Protein AF-A0A7J3JFF1-F1 (afdb_monomer_lite)

Radius of gyration: 25.37 Å; chains: 1; bounding box: 41×33×77 Å

Structure (mmCIF, N/CA/C/O backbone):
data_AF-A0A7J3JFF1-F1
#
_entry.id   AF-A0A7J3JFF1-F1
#
loop_
_atom_site.group_PDB
_atom_site.id
_atom_site.type_symbol
_atom_site.label_atom_id
_atom_site.label_alt_id
_atom_site.label_comp_id
_atom_site.label_asym_id
_atom_site.label_entity_id
_atom_site.label_seq_id
_atom_site.pdbx_PDB_ins_code
_atom_site.Cartn_x
_atom_site.Cartn_y
_atom_site.Cartn_z
_atom_site.occupancy
_atom_site.B_iso_or_equiv
_atom_site.auth_seq_id
_atom_site.auth_comp_id
_atom_site.auth_asym_id
_atom_site.auth_atom_id
_atom_site.pdbx_PDB_model_num
ATOM 1 N N . MET A 1 1 ? 14.670 7.683 -30.800 1.00 41.72 1 MET A N 1
ATOM 2 C CA . MET A 1 1 ? 14.578 8.072 -29.378 1.00 41.72 1 ME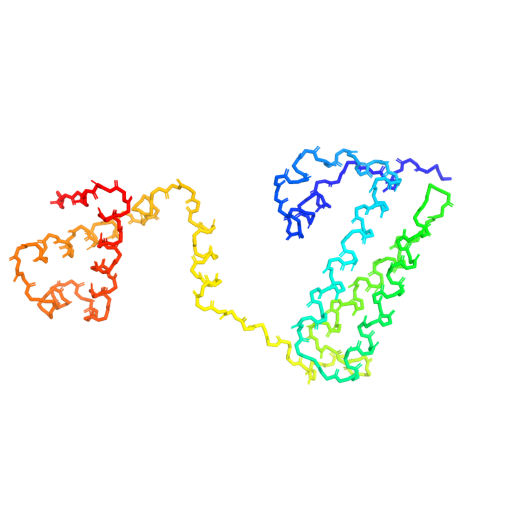T A CA 1
ATOM 3 C C . MET A 1 1 ? 15.095 6.898 -28.575 1.00 41.72 1 MET A C 1
ATOM 5 O O . MET A 1 1 ? 14.487 5.839 -28.636 1.00 41.72 1 MET A O 1
ATOM 9 N N . GLY A 1 2 ? 16.294 7.034 -28.006 1.00 41.91 2 GLY A N 1
ATOM 10 C CA . GLY A 1 2 ? 16.996 5.941 -27.332 1.00 41.91 2 GLY A CA 1
ATOM 11 C C . GLY A 1 2 ? 16.279 5.506 -26.057 1.00 41.91 2 GLY A C 1
ATOM 12 O O . GLY A 1 2 ? 15.635 6.315 -25.398 1.00 41.91 2 GLY A O 1
ATOM 13 N N . ALA A 1 3 ? 16.406 4.229 -25.718 1.00 46.69 3 ALA A N 1
ATOM 14 C CA . ALA A 1 3 ? 15.797 3.585 -24.559 1.00 46.69 3 ALA A CA 1
ATOM 15 C C . ALA A 1 3 ? 16.323 4.075 -23.183 1.00 46.69 3 ALA A C 1
ATOM 17 O O . ALA A 1 3 ? 16.015 3.449 -22.175 1.00 46.69 3 ALA A O 1
ATOM 18 N N . SER A 1 4 ? 17.105 5.163 -23.101 1.00 54.25 4 SER A N 1
ATOM 19 C CA . SER A 1 4 ? 17.959 5.437 -21.929 1.00 54.25 4 SER A CA 1
ATOM 20 C C . SER A 1 4 ? 17.338 6.225 -20.771 1.00 54.25 4 SER A C 1
ATOM 22 O O . SER A 1 4 ? 17.981 6.306 -19.737 1.00 54.25 4 SER A O 1
ATOM 24 N N . ASP A 1 5 ? 16.123 6.775 -20.889 1.00 69.75 5 ASP A N 1
ATOM 25 C CA . ASP A 1 5 ? 15.551 7.638 -19.827 1.00 69.75 5 ASP A CA 1
ATOM 26 C C . ASP A 1 5 ? 14.319 7.049 -19.117 1.00 69.75 5 ASP A C 1
ATOM 28 O O . ASP A 1 5 ? 13.738 7.685 -18.229 1.00 69.75 5 ASP A O 1
ATOM 32 N N . ARG A 1 6 ? 13.891 5.841 -19.511 1.00 82.69 6 ARG A N 1
ATOM 33 C CA . ARG A 1 6 ? 12.687 5.200 -18.958 1.00 82.69 6 ARG A CA 1
ATOM 34 C C . ARG A 1 6 ? 12.945 4.561 -17.594 1.00 82.69 6 ARG A C 1
ATOM 36 O O . ARG A 1 6 ? 12.187 4.802 -16.659 1.00 82.69 6 ARG A O 1
ATOM 43 N N . PHE A 1 7 ? 14.003 3.761 -17.492 1.00 88.12 7 PHE A N 1
ATOM 44 C CA . PHE A 1 7 ? 14.440 3.139 -16.244 1.00 88.12 7 PHE A CA 1
ATOM 45 C C . PHE A 1 7 ? 15.605 3.950 -15.695 1.00 88.12 7 PHE A C 1
ATOM 47 O O . PHE A 1 7 ? 16.592 4.174 -16.388 1.00 88.12 7 PHE A O 1
ATOM 54 N N . LYS A 1 8 ? 15.444 4.456 -14.477 1.00 91.50 8 LYS A N 1
ATOM 55 C CA . LYS A 1 8 ? 16.363 5.400 -13.841 1.00 91.50 8 LYS A CA 1
ATOM 56 C C . LYS A 1 8 ? 16.306 5.228 -12.333 1.00 91.50 8 LYS A C 1
ATOM 58 O O . LYS A 1 8 ? 15.317 4.694 -11.824 1.00 91.50 8 LYS A O 1
ATOM 63 N N . TYR A 1 9 ? 17.301 5.766 -11.634 1.00 93.62 9 TYR A N 1
ATOM 64 C CA . TYR A 1 9 ? 17.235 5.970 -10.194 1.00 93.62 9 TYR A CA 1
ATOM 65 C C . TYR A 1 9 ? 15.859 6.513 -9.769 1.00 93.62 9 TYR A C 1
ATOM 67 O O . TYR A 1 9 ? 15.432 7.585 -10.216 1.00 93.62 9 TYR A O 1
ATOM 75 N N . ASN A 1 10 ? 15.147 5.771 -8.916 1.00 92.94 10 ASN A N 1
ATOM 76 C CA . ASN A 1 10 ? 13.773 6.098 -8.544 1.00 92.94 10 ASN A CA 1
ATOM 77 C C . ASN A 1 10 ? 13.514 5.912 -7.046 1.00 92.94 10 ASN A C 1
ATOM 79 O O . ASN A 1 10 ? 12.950 4.913 -6.599 1.00 92.94 10 ASN A O 1
ATOM 83 N N . PHE A 1 11 ? 13.866 6.938 -6.273 1.00 93.88 11 PHE A N 1
ATOM 84 C CA . PHE A 1 11 ? 13.593 6.976 -4.837 1.00 93.88 11 PHE A CA 1
ATOM 85 C C . PHE A 1 11 ? 12.092 6.969 -4.508 1.00 93.88 11 PHE A C 1
ATOM 87 O O . PHE A 1 11 ? 11.678 6.408 -3.500 1.00 93.88 11 PHE A O 1
ATOM 94 N N . GLY A 1 12 ? 11.245 7.534 -5.375 1.00 93.00 12 GLY A N 1
ATOM 95 C CA . GLY A 1 12 ? 9.793 7.495 -5.178 1.00 93.00 12 GLY A CA 1
ATOM 96 C C . GLY A 1 12 ? 9.240 6.067 -5.204 1.00 93.00 12 GLY A C 1
ATOM 97 O O . GLY A 1 12 ? 8.414 5.706 -4.364 1.00 93.00 12 GLY A O 1
ATOM 98 N N . LEU A 1 13 ? 9.732 5.239 -6.130 1.00 92.00 13 LEU A N 1
ATOM 99 C CA . LEU A 1 13 ? 9.372 3.825 -6.194 1.00 92.00 13 LEU A CA 1
ATOM 100 C C . LEU A 1 13 ? 9.939 3.047 -5.000 1.00 92.00 13 LEU A C 1
ATOM 102 O O . LEU A 1 13 ? 9.237 2.203 -4.452 1.00 92.00 13 LEU A O 1
ATOM 106 N N . GLU A 1 14 ? 11.146 3.383 -4.539 1.00 93.62 14 GLU A N 1
ATOM 107 C CA . GLU A 1 14 ? 11.725 2.815 -3.315 1.00 93.62 14 GLU A CA 1
ATOM 108 C C . GLU A 1 14 ? 10.824 3.063 -2.094 1.00 93.62 14 GLU A C 1
ATOM 110 O O . GLU A 1 14 ? 10.447 2.120 -1.397 1.00 93.62 14 GLU A O 1
ATOM 115 N N . LEU A 1 15 ? 10.383 4.308 -1.887 1.00 92.94 15 LEU A N 1
ATOM 116 C CA . LEU A 1 15 ? 9.456 4.663 -0.808 1.00 92.94 15 LEU A CA 1
ATOM 117 C C . LEU A 1 15 ? 8.117 3.920 -0.924 1.00 92.94 15 LEU A C 1
ATOM 119 O O . LEU A 1 15 ? 7.554 3.483 0.081 1.00 92.94 15 LEU A O 1
ATOM 123 N N . ALA A 1 16 ? 7.602 3.735 -2.142 1.00 93.44 16 ALA A N 1
ATOM 124 C CA . ALA A 1 16 ? 6.401 2.933 -2.355 1.00 93.44 16 ALA A CA 1
ATOM 125 C C . ALA A 1 16 ? 6.627 1.459 -1.972 1.00 93.44 16 ALA A C 1
ATOM 127 O O . ALA A 1 16 ? 5.752 0.842 -1.358 1.00 93.44 16 ALA A O 1
ATOM 128 N N . MET A 1 17 ? 7.806 0.899 -2.269 1.00 94.69 17 MET A N 1
ATOM 129 C CA . MET A 1 17 ? 8.169 -0.450 -1.828 1.00 94.69 17 MET A CA 1
ATOM 130 C C . MET A 1 17 ? 8.329 -0.529 -0.308 1.00 94.69 17 MET A C 1
ATOM 132 O O . MET A 1 17 ? 7.920 -1.527 0.279 1.00 94.69 17 MET A O 1
ATOM 136 N N . TRP A 1 18 ? 8.828 0.519 0.357 1.00 93.12 18 TRP A N 1
ATOM 137 C CA . TRP A 1 18 ? 8.863 0.575 1.823 1.00 93.12 18 TRP A CA 1
ATOM 138 C C . TRP A 1 18 ? 7.462 0.507 2.424 1.00 93.12 18 TRP A C 1
ATOM 140 O O . TRP A 1 18 ? 7.250 -0.239 3.377 1.00 93.12 18 TRP A O 1
ATOM 150 N N . ASN A 1 19 ? 6.498 1.229 1.850 1.00 89.44 19 ASN A N 1
ATOM 151 C CA . ASN A 1 19 ? 5.109 1.184 2.307 1.00 89.44 19 ASN A CA 1
ATOM 152 C C . ASN A 1 19 ? 4.485 -0.204 2.106 1.00 89.44 19 ASN A C 1
ATOM 154 O O . ASN A 1 19 ? 3.718 -0.668 2.946 1.00 89.44 19 ASN A O 1
ATOM 158 N N . LEU A 1 20 ? 4.817 -0.887 1.006 1.00 91.44 20 LEU A N 1
ATOM 159 C CA . LEU A 1 20 ? 4.265 -2.208 0.708 1.00 91.44 20 LEU A CA 1
ATOM 160 C C . LEU A 1 20 ? 4.948 -3.335 1.480 1.00 91.44 20 LEU A C 1
ATOM 162 O O . LEU A 1 20 ? 4.269 -4.262 1.907 1.00 91.44 20 LEU A O 1
ATOM 166 N N . PHE A 1 21 ? 6.265 -3.310 1.644 1.00 92.69 21 PHE A N 1
ATOM 167 C CA . PHE A 1 21 ? 7.057 -4.454 2.113 1.00 92.69 21 PHE A CA 1
ATOM 168 C C . PHE A 1 21 ? 7.860 -4.182 3.389 1.00 92.69 21 PHE A C 1
ATOM 170 O O . PHE A 1 21 ? 8.399 -5.114 3.980 1.00 92.69 21 PHE A O 1
ATOM 177 N N . GLY A 1 22 ? 7.885 -2.935 3.852 1.00 87.62 22 GLY A N 1
ATOM 178 C CA . GLY A 1 22 ? 8.708 -2.481 4.963 1.00 87.62 22 GLY A CA 1
ATOM 179 C C . GLY A 1 22 ? 10.077 -1.984 4.499 1.00 87.62 22 GLY A C 1
ATOM 180 O O . GLY A 1 22 ? 10.681 -2.517 3.568 1.00 87.62 22 GLY A O 1
ATOM 181 N N . ARG A 1 23 ? 10.595 -0.962 5.192 1.00 86.38 23 ARG A N 1
ATOM 182 C CA . ARG A 1 23 ? 11.860 -0.284 4.854 1.00 86.38 23 ARG A CA 1
ATOM 183 C C . ARG A 1 23 ? 13.043 -1.240 4.710 1.00 86.38 23 ARG A C 1
ATOM 185 O O . ARG A 1 23 ? 13.757 -1.174 3.722 1.00 86.38 23 ARG A O 1
ATOM 192 N N . LYS A 1 24 ? 13.224 -2.163 5.662 1.00 86.00 24 LYS A N 1
ATOM 193 C CA . LYS A 1 24 ? 14.402 -3.050 5.723 1.00 86.00 24 LYS A CA 1
ATOM 194 C C . LYS A 1 24 ? 14.619 -3.896 4.464 1.00 86.00 24 LYS A C 1
ATOM 196 O O . LYS A 1 24 ? 15.735 -4.339 4.239 1.00 86.00 24 LYS A O 1
ATOM 201 N N . GLN A 1 25 ? 13.568 -4.168 3.693 1.00 85.94 25 GLN A N 1
ATOM 202 C CA . GLN A 1 25 ? 13.656 -5.035 2.519 1.00 85.94 25 GLN A CA 1
ATOM 203 C C . GLN A 1 25 ? 14.092 -4.289 1.249 1.00 85.94 25 GLN A C 1
ATOM 205 O O . GLN A 1 25 ? 14.596 -4.923 0.330 1.00 85.94 25 GLN A O 1
ATOM 210 N N . PHE A 1 26 ? 13.882 -2.974 1.186 1.00 89.06 26 PHE A N 1
ATOM 211 C CA . PHE A 1 26 ? 14.071 -2.178 -0.031 1.00 89.06 26 PHE A CA 1
ATOM 212 C C . PHE A 1 26 ? 14.919 -0.922 0.199 1.00 89.06 26 PHE A C 1
ATOM 214 O O . PHE A 1 26 ? 15.001 -0.074 -0.680 1.00 89.06 26 PHE A O 1
ATOM 221 N N . GLU A 1 27 ? 15.514 -0.761 1.381 1.00 90.38 27 GLU A N 1
ATOM 222 C CA . GLU A 1 27 ? 16.398 0.362 1.691 1.00 90.38 27 GLU A CA 1
ATOM 223 C C . GLU A 1 27 ? 17.675 0.305 0.844 1.00 90.38 27 GLU A C 1
ATOM 225 O O . GLU A 1 27 ? 18.418 -0.672 0.891 1.00 90.38 27 GLU A O 1
ATOM 230 N N . GLY A 1 28 ? 17.934 1.376 0.094 1.00 91.31 28 GLY A N 1
ATOM 231 C CA . GLY A 1 28 ? 19.082 1.502 -0.802 1.00 91.31 28 GLY A CA 1
ATOM 232 C C . GLY A 1 28 ? 18.845 0.974 -2.219 1.00 91.31 28 GLY A C 1
ATOM 233 O O . GLY A 1 28 ? 19.758 1.033 -3.038 1.00 91.31 28 GLY A O 1
ATOM 234 N N . GLU A 1 29 ? 17.636 0.506 -2.541 1.00 93.31 29 GLU A N 1
ATOM 235 C CA . GLU A 1 29 ? 17.332 -0.120 -3.836 1.00 93.31 29 GLU A CA 1
ATOM 236 C C . GLU A 1 29 ? 16.914 0.878 -4.935 1.00 93.31 29 GLU A C 1
ATOM 238 O O . GLU A 1 29 ? 16.613 0.465 -6.054 1.00 93.31 29 GLU A O 1
ATOM 243 N N . ALA A 1 30 ? 16.905 2.198 -4.683 1.00 93.38 30 ALA A N 1
ATOM 244 C CA . ALA A 1 30 ? 16.490 3.186 -5.691 1.00 93.38 30 ALA A CA 1
ATOM 245 C C . ALA A 1 30 ? 17.251 3.095 -7.022 1.00 93.38 30 ALA A C 1
ATOM 247 O O . ALA A 1 30 ? 16.655 3.339 -8.073 1.00 93.38 30 ALA A O 1
ATOM 248 N N . ALA A 1 31 ? 18.545 2.764 -6.990 1.00 93.94 31 ALA A N 1
ATOM 249 C CA . ALA A 1 31 ? 19.357 2.594 -8.197 1.00 93.94 31 ALA A CA 1
ATOM 250 C C . ALA A 1 31 ? 19.019 1.295 -8.948 1.00 93.94 31 ALA A C 1
ATOM 252 O O . ALA A 1 31 ? 19.110 1.244 -10.170 1.00 93.94 31 ALA A O 1
ATOM 253 N N . SER A 1 32 ? 18.556 0.258 -8.248 1.00 93.56 32 SER A N 1
ATOM 254 C CA . SER A 1 32 ? 18.205 -1.036 -8.843 1.00 93.56 32 SER A CA 1
ATOM 255 C C . SER A 1 32 ? 17.020 -0.936 -9.815 1.00 93.56 32 SER A C 1
ATOM 257 O O . SER A 1 32 ? 16.894 -1.758 -10.723 1.00 93.56 32 SER A O 1
ATOM 259 N N . PHE A 1 33 ? 16.186 0.107 -9.708 1.00 92.62 33 PHE A N 1
ATOM 260 C CA . PHE A 1 33 ? 15.100 0.392 -10.660 1.00 92.62 33 PHE A CA 1
ATOM 261 C C . PHE A 1 33 ? 15.568 0.870 -12.044 1.00 92.62 33 PHE A C 1
ATOM 263 O O . PHE A 1 33 ? 14.759 0.974 -12.965 1.00 92.62 33 PHE A O 1
ATOM 270 N N . GLU A 1 34 ? 16.867 1.102 -12.230 1.00 92.69 34 GLU A N 1
ATOM 271 C CA . GLU A 1 34 ? 17.477 1.253 -13.558 1.00 92.69 34 GLU A CA 1
ATOM 272 C C . GLU A 1 34 ? 17.403 -0.042 -14.373 1.00 92.69 34 GLU A C 1
ATOM 274 O O . GLU A 1 34 ? 17.420 -0.005 -15.599 1.00 92.69 34 GLU A O 1
ATOM 279 N N . SER A 1 35 ? 17.265 -1.188 -13.700 1.00 92.19 35 SER A N 1
ATOM 280 C CA . SER A 1 35 ? 17.108 -2.496 -14.325 1.00 92.19 35 SER A CA 1
ATOM 281 C C . SER A 1 35 ? 15.623 -2.795 -14.605 1.00 92.19 35 SER A C 1
ATOM 283 O O . SER A 1 35 ? 14.826 -2.939 -13.664 1.00 92.19 35 SER A O 1
ATOM 285 N N . PRO A 1 36 ? 15.211 -2.946 -15.881 1.00 91.31 36 PRO A N 1
ATOM 286 C CA . PRO A 1 36 ? 13.854 -3.360 -16.230 1.00 91.31 36 PRO A CA 1
ATOM 287 C C . PRO A 1 36 ? 13.447 -4.712 -15.619 1.00 91.31 36 PRO A C 1
ATOM 289 O O . PRO A 1 36 ? 12.336 -4.793 -15.089 1.00 91.31 36 PRO A O 1
ATOM 292 N N . PRO A 1 37 ? 14.295 -5.768 -15.630 1.00 93.31 37 PRO A N 1
ATOM 293 C CA . PRO A 1 37 ? 13.978 -7.029 -14.958 1.00 93.31 37 PRO A CA 1
ATOM 294 C C . PRO A 1 37 ? 13.692 -6.867 -13.463 1.00 93.31 37 PRO A C 1
ATOM 296 O O . PRO A 1 37 ? 12.704 -7.417 -12.976 1.00 93.31 37 PRO A O 1
ATOM 299 N N . PHE A 1 38 ? 14.501 -6.073 -12.753 1.00 93.75 38 PHE A N 1
ATOM 300 C CA . PHE A 1 38 ? 14.299 -5.811 -11.326 1.00 93.75 38 PHE A CA 1
ATOM 301 C C . PHE A 1 38 ? 12.997 -5.043 -11.076 1.00 93.75 38 PHE A C 1
ATOM 303 O O . PHE A 1 38 ? 12.190 -5.431 -10.231 1.00 93.75 38 PHE A O 1
ATOM 310 N N . THR A 1 39 ? 12.745 -3.993 -11.863 1.00 93.38 39 THR A N 1
ATOM 311 C CA . THR A 1 39 ? 11.507 -3.203 -11.788 1.00 93.38 39 THR A CA 1
ATOM 312 C C . THR A 1 39 ? 10.278 -4.078 -12.017 1.00 93.38 39 THR A C 1
ATOM 314 O O . THR A 1 39 ? 9.319 -4.025 -11.246 1.00 93.38 39 THR A O 1
ATOM 317 N N . LYS A 1 40 ? 10.319 -4.935 -13.042 1.00 94.88 40 LYS A N 1
ATOM 318 C CA . LYS A 1 40 ? 9.257 -5.897 -13.347 1.00 94.88 40 LYS A CA 1
ATOM 319 C C . LYS A 1 40 ? 9.022 -6.861 -12.187 1.00 94.88 40 LYS A C 1
ATOM 321 O O . LYS A 1 40 ? 7.877 -7.055 -11.791 1.00 94.88 40 LYS A O 1
ATOM 326 N N . GLU A 1 41 ? 10.076 -7.443 -11.623 1.00 95.25 41 GLU A N 1
ATOM 327 C CA . GLU A 1 41 ? 9.959 -8.345 -10.474 1.00 95.25 41 GLU A CA 1
ATOM 328 C C . GLU A 1 41 ? 9.309 -7.651 -9.267 1.00 95.25 41 GLU A C 1
ATOM 330 O O . GLU A 1 41 ? 8.376 -8.191 -8.668 1.00 95.25 41 GLU A O 1
ATOM 335 N N . CYS A 1 42 ? 9.764 -6.440 -8.934 1.00 94.44 42 CYS A N 1
ATOM 336 C CA . CYS A 1 42 ? 9.237 -5.666 -7.813 1.00 94.44 42 CYS A CA 1
ATOM 337 C C . CYS A 1 42 ? 7.752 -5.350 -7.995 1.00 94.44 42 CYS A C 1
ATOM 339 O O . CYS A 1 42 ? 6.951 -5.609 -7.099 1.00 94.44 42 CYS A O 1
ATOM 341 N N . LEU A 1 43 ? 7.365 -4.864 -9.176 1.00 95.25 43 LEU A N 1
ATOM 342 C CA . LEU A 1 43 ? 5.972 -4.548 -9.473 1.00 95.25 43 LEU A CA 1
ATOM 343 C C . LEU A 1 43 ? 5.083 -5.800 -9.472 1.00 95.25 43 LEU A C 1
ATOM 345 O O . LEU A 1 43 ? 3.962 -5.733 -8.973 1.00 95.25 43 LEU A O 1
ATOM 349 N N . LEU A 1 44 ? 5.567 -6.958 -9.941 1.00 96.88 44 LEU A N 1
ATOM 350 C CA . LEU A 1 44 ? 4.809 -8.215 -9.846 1.00 96.88 44 LEU A CA 1
ATOM 351 C C . LEU A 1 44 ? 4.580 -8.626 -8.389 1.00 96.88 44 LEU A C 1
ATOM 353 O O . LEU A 1 44 ? 3.464 -9.002 -8.026 1.00 96.88 44 LEU A O 1
ATOM 357 N N . LYS A 1 45 ? 5.603 -8.500 -7.534 1.00 96.00 45 LYS A N 1
ATOM 358 C CA . LYS A 1 45 ? 5.456 -8.717 -6.086 1.00 96.00 45 LYS A CA 1
ATOM 359 C C . LYS A 1 45 ? 4.426 -7.758 -5.486 1.00 96.00 45 LYS A C 1
ATOM 361 O O . LYS A 1 45 ? 3.632 -8.171 -4.640 1.00 96.00 45 LYS A O 1
ATOM 366 N N . SER A 1 46 ? 4.420 -6.490 -5.907 1.00 95.75 46 SER A N 1
ATOM 367 C CA . SER A 1 46 ? 3.449 -5.492 -5.440 1.00 95.75 46 SER A CA 1
ATOM 368 C C . SER A 1 46 ? 2.023 -5.867 -5.828 1.00 95.75 46 SER A C 1
ATOM 370 O O . SER A 1 46 ? 1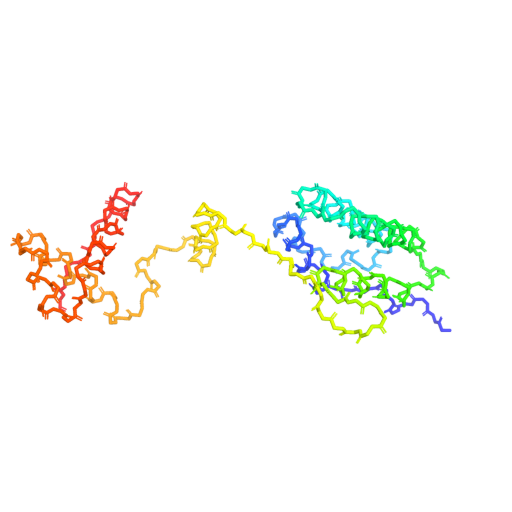.139 -5.828 -4.975 1.00 95.75 46 SER A O 1
ATOM 372 N N . VAL A 1 47 ? 1.807 -6.277 -7.081 1.00 95.94 47 VAL A N 1
ATOM 373 C CA . VAL A 1 47 ? 0.497 -6.713 -7.585 1.00 95.94 47 VAL A CA 1
ATOM 374 C C . VAL A 1 47 ? -0.022 -7.918 -6.799 1.00 95.94 47 VAL A C 1
ATOM 376 O O . VAL A 1 47 ? -1.164 -7.894 -6.345 1.00 95.94 47 VAL A O 1
ATOM 379 N N . ASP A 1 48 ? 0.815 -8.930 -6.554 1.00 95.62 48 ASP A N 1
ATOM 380 C CA . ASP A 1 48 ? 0.426 -10.099 -5.753 1.00 95.62 48 ASP A CA 1
ATOM 381 C C . ASP A 1 48 ? 0.067 -9.721 -4.305 1.00 95.62 48 ASP A C 1
ATOM 383 O O . ASP A 1 48 ? -0.936 -10.185 -3.758 1.00 95.62 48 ASP A O 1
ATOM 387 N N . LYS A 1 49 ? 0.840 -8.820 -3.683 1.00 94.56 49 LYS A N 1
ATOM 388 C CA . LYS A 1 49 ? 0.558 -8.352 -2.319 1.00 94.56 49 LYS A CA 1
ATOM 389 C C . LYS A 1 49 ? -0.748 -7.558 -2.234 1.00 94.56 49 LYS A C 1
ATOM 391 O O . LYS A 1 49 ? -1.529 -7.777 -1.308 1.00 94.56 49 LYS A O 1
ATOM 396 N N . ILE A 1 50 ? -1.004 -6.679 -3.204 1.00 92.69 50 ILE A N 1
ATOM 397 C CA . ILE A 1 50 ? -2.264 -5.931 -3.317 1.00 92.69 50 ILE A CA 1
ATOM 398 C C . ILE A 1 50 ? -3.436 -6.898 -3.509 1.00 92.69 50 ILE A C 1
ATOM 400 O O . ILE A 1 50 ? -4.427 -6.795 -2.789 1.00 92.69 50 ILE A O 1
ATOM 404 N N . ARG A 1 51 ? -3.306 -7.874 -4.417 1.00 92.94 51 ARG A N 1
ATOM 405 C CA . ARG A 1 51 ? -4.325 -8.904 -4.662 1.00 92.94 51 ARG A CA 1
ATOM 406 C C . ARG A 1 51 ? -4.696 -9.639 -3.378 1.00 92.94 51 ARG A C 1
ATOM 408 O O . ARG A 1 51 ? -5.874 -9.710 -3.044 1.00 92.94 51 ARG A O 1
ATOM 415 N N . LYS A 1 52 ? -3.700 -10.140 -2.641 1.00 91.75 52 LYS A N 1
ATOM 416 C CA . LYS A 1 52 ? -3.914 -10.832 -1.360 1.00 91.75 52 LYS A CA 1
ATOM 417 C C . LYS A 1 52 ? -4.664 -9.954 -0.367 1.00 91.75 52 LYS A C 1
ATOM 419 O O . LYS A 1 52 ? -5.665 -10.391 0.182 1.00 91.75 52 LYS A O 1
ATOM 424 N N . ARG A 1 53 ? -4.242 -8.695 -0.205 1.00 87.62 53 ARG A N 1
ATOM 425 C CA . ARG A 1 53 ? -4.910 -7.770 0.717 1.00 87.62 53 ARG A CA 1
ATOM 426 C C . ARG A 1 53 ? -6.363 -7.503 0.327 1.00 87.62 53 ARG A C 1
ATOM 428 O O . ARG A 1 53 ? -7.203 -7.393 1.210 1.00 87.62 53 ARG A O 1
ATOM 435 N N . LEU A 1 54 ? -6.663 -7.390 -0.964 1.00 85.19 54 LEU A N 1
ATOM 436 C CA . LEU A 1 54 ? -8.029 -7.147 -1.426 1.00 85.19 54 LEU A CA 1
ATOM 437 C C . LEU A 1 54 ? -8.949 -8.345 -1.186 1.00 85.19 54 LEU A C 1
ATOM 439 O O . LEU A 1 54 ? -10.112 -8.133 -0.873 1.00 85.19 54 LEU A O 1
ATOM 443 N N . LEU A 1 55 ? -8.439 -9.578 -1.244 1.00 82.56 55 LEU A N 1
ATOM 444 C CA . LEU A 1 55 ? -9.220 -10.768 -0.881 1.00 82.56 55 LEU A CA 1
ATOM 445 C C . LEU A 1 55 ? -9.627 -10.786 0.603 1.00 82.56 55 LEU A C 1
ATOM 447 O O . LEU A 1 55 ? -10.661 -11.358 0.937 1.00 82.56 55 LEU A O 1
ATOM 451 N N . ASP A 1 56 ? -8.853 -10.136 1.475 1.00 81.81 56 ASP A N 1
ATOM 452 C CA . ASP A 1 56 ? -9.144 -10.058 2.912 1.00 81.81 56 ASP A CA 1
ATOM 453 C C . ASP A 1 56 ? -10.169 -8.967 3.269 1.00 81.81 56 ASP A C 1
ATOM 455 O O . ASP A 1 56 ? -10.650 -8.915 4.403 1.00 81.81 56 ASP A O 1
ATOM 459 N N . ILE A 1 57 ? -10.477 -8.054 2.343 1.00 78.62 57 ILE A N 1
ATOM 460 C CA . ILE A 1 57 ? -11.395 -6.939 2.589 1.00 78.62 57 ILE A CA 1
ATOM 461 C C . ILE A 1 57 ? -12.808 -7.369 2.175 1.00 78.62 57 ILE A C 1
ATOM 463 O O . ILE A 1 57 ? -13.026 -7.702 1.010 1.00 78.62 57 ILE A O 1
ATOM 467 N N . PRO A 1 58 ? -13.801 -7.331 3.084 1.00 72.19 58 PRO A N 1
ATOM 468 C CA . PRO A 1 58 ? -15.185 -7.611 2.721 1.00 72.19 58 PRO A CA 1
ATOM 469 C C . PRO A 1 58 ? -15.693 -6.602 1.683 1.00 72.19 58 PRO A C 1
ATOM 471 O O . PRO A 1 58 ? -15.710 -5.396 1.936 1.00 72.19 58 PRO A O 1
ATOM 474 N N . MET A 1 59 ? -16.117 -7.091 0.518 1.00 78.56 59 MET A N 1
ATOM 475 C CA . MET A 1 59 ? -16.5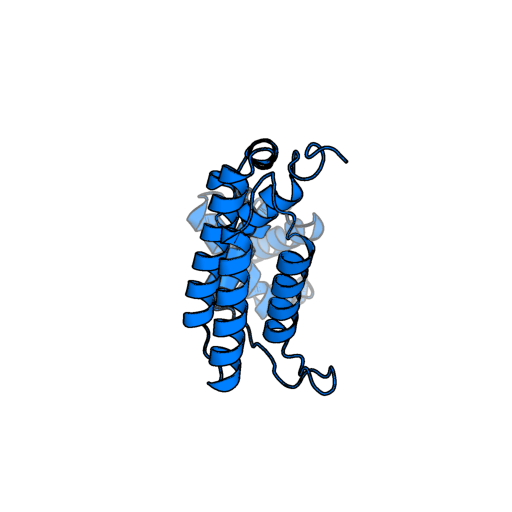90 -6.279 -0.609 1.00 78.56 59 MET A CA 1
ATOM 476 C C . MET A 1 59 ? -17.815 -6.921 -1.265 1.00 78.56 59 MET A C 1
ATOM 478 O O . MET A 1 59 ? -18.003 -8.136 -1.198 1.00 78.56 59 MET A O 1
ATOM 482 N N . ASP A 1 60 ? -18.647 -6.108 -1.924 1.00 78.50 60 ASP A N 1
ATOM 483 C CA . ASP A 1 60 ? -19.738 -6.621 -2.756 1.00 78.50 60 ASP A CA 1
ATOM 484 C C . ASP A 1 60 ? -19.200 -7.371 -3.987 1.00 78.50 60 ASP A C 1
ATOM 486 O O . ASP A 1 60 ? -18.138 -7.038 -4.513 1.00 78.50 60 ASP A O 1
ATOM 490 N N . GLU A 1 61 ? -19.941 -8.370 -4.478 1.00 79.25 61 GLU A N 1
ATOM 491 C CA . GLU A 1 61 ? -19.506 -9.234 -5.589 1.00 79.25 61 GLU A CA 1
ATOM 492 C C . GLU A 1 61 ? -19.112 -8.450 -6.847 1.00 79.25 61 GLU A C 1
ATOM 494 O O . GLU A 1 61 ? -18.137 -8.790 -7.521 1.00 79.25 61 GLU A O 1
ATOM 499 N N . ARG A 1 62 ? -19.835 -7.366 -7.158 1.00 80.75 62 ARG A N 1
ATOM 500 C CA . ARG A 1 62 ? -19.556 -6.540 -8.337 1.00 80.75 62 ARG A CA 1
ATOM 501 C C . ARG A 1 62 ? -18.232 -5.794 -8.182 1.00 80.75 62 ARG A C 1
ATOM 503 O O . ARG A 1 62 ? -17.475 -5.716 -9.155 1.00 80.75 62 ARG A O 1
ATOM 510 N N . LEU A 1 63 ? -17.952 -5.233 -7.006 1.00 82.31 63 LEU A N 1
ATOM 511 C CA . LEU A 1 63 ? -16.669 -4.588 -6.722 1.00 82.31 63 LEU A CA 1
ATOM 512 C C . LEU A 1 63 ? -15.525 -5.607 -6.752 1.00 82.31 63 LEU A C 1
ATOM 514 O O . LEU A 1 63 ? -14.526 -5.353 -7.420 1.00 82.31 63 LEU A O 1
ATOM 518 N N . THR A 1 64 ? -15.709 -6.775 -6.133 1.00 85.00 64 THR A N 1
ATOM 519 C CA . THR A 1 64 ? -14.735 -7.878 -6.143 1.00 85.00 64 THR A CA 1
ATOM 520 C C . THR A 1 64 ? -14.374 -8.301 -7.566 1.00 85.00 64 THR A C 1
ATOM 522 O O . THR A 1 64 ? -13.197 -8.357 -7.915 1.00 85.00 64 THR A O 1
ATOM 525 N N . PHE A 1 65 ? -15.374 -8.523 -8.424 1.00 86.06 65 PHE A N 1
ATOM 526 C CA . PHE A 1 65 ? -15.153 -8.889 -9.824 1.00 86.06 65 PHE A CA 1
ATOM 527 C C . PHE A 1 65 ? -14.425 -7.789 -10.609 1.00 86.06 65 PHE A C 1
ATOM 529 O O . PHE A 1 65 ? -13.489 -8.062 -11.358 1.00 86.06 65 PHE A O 1
ATOM 536 N N . THR A 1 66 ? -14.841 -6.531 -10.434 1.00 87.88 66 THR A N 1
ATOM 537 C CA . THR A 1 66 ? -14.254 -5.405 -11.177 1.00 87.88 66 THR A CA 1
ATOM 538 C C . THR A 1 66 ? -12.803 -5.165 -10.760 1.00 87.88 66 THR A C 1
ATOM 540 O O . THR A 1 66 ? -11.943 -5.032 -11.626 1.00 87.88 66 THR A O 1
ATOM 543 N N . LEU A 1 67 ? -12.518 -5.175 -9.453 1.00 89.12 67 LEU A N 1
ATOM 544 C CA . LEU A 1 67 ? -11.157 -5.072 -8.924 1.00 89.12 67 LEU A CA 1
ATOM 545 C C . LEU A 1 67 ? -10.283 -6.236 -9.392 1.00 89.12 67 LEU A C 1
ATOM 547 O O . LEU A 1 67 ? -9.154 -5.995 -9.807 1.00 89.12 67 LEU A O 1
ATOM 551 N N . GLY A 1 68 ? -10.803 -7.468 -9.382 1.00 91.38 68 GLY A N 1
ATOM 552 C CA . GLY A 1 68 ? -10.089 -8.643 -9.889 1.00 91.38 68 GLY A CA 1
ATOM 553 C C . GLY A 1 68 ? -9.612 -8.453 -11.330 1.00 91.38 68 GLY A C 1
ATOM 554 O O . GLY A 1 68 ? -8.419 -8.564 -11.599 1.00 91.38 68 GLY A O 1
ATOM 555 N N . ASN A 1 69 ? -10.509 -8.038 -12.228 1.00 93.00 69 ASN A N 1
ATOM 556 C CA . ASN A 1 69 ? -10.154 -7.775 -13.626 1.00 93.00 69 ASN A CA 1
ATOM 557 C C . ASN A 1 69 ? -9.119 -6.647 -13.779 1.00 93.00 69 ASN A C 1
ATOM 559 O O . ASN A 1 69 ? -8.214 -6.753 -14.606 1.00 93.00 69 ASN A O 1
ATOM 563 N N . THR A 1 70 ? -9.234 -5.568 -12.997 1.00 93.88 70 THR A N 1
ATOM 564 C CA . THR A 1 70 ? -8.255 -4.467 -13.022 1.00 93.88 70 THR A CA 1
ATOM 565 C C . THR A 1 70 ? -6.875 -4.933 -12.557 1.00 93.88 70 THR A C 1
ATOM 567 O O . THR A 1 70 ? -5.870 -4.575 -13.167 1.00 93.88 70 THR A O 1
ATOM 570 N N . ILE A 1 71 ? -6.804 -5.771 -11.521 1.00 95.06 71 ILE A N 1
ATOM 571 C CA . ILE A 1 71 ? -5.540 -6.342 -11.036 1.00 95.06 71 ILE A CA 1
ATOM 572 C C . ILE A 1 71 ? -4.932 -7.282 -12.077 1.00 95.06 71 ILE A C 1
ATOM 574 O O . ILE A 1 71 ? -3.726 -7.228 -12.304 1.00 95.06 71 ILE A O 1
ATOM 578 N N . ASP A 1 72 ? -5.740 -8.116 -12.729 1.00 96.31 72 ASP A N 1
ATOM 579 C CA . ASP A 1 72 ? -5.257 -9.034 -13.764 1.00 96.31 72 ASP A CA 1
ATOM 580 C C . ASP A 1 72 ? -4.731 -8.274 -14.990 1.00 96.31 72 ASP A C 1
ATOM 582 O O . ASP A 1 72 ? -3.675 -8.619 -15.528 1.00 96.31 72 ASP A O 1
ATOM 586 N N . SER A 1 73 ? -5.406 -7.185 -15.385 1.00 95.75 73 SER A N 1
ATOM 587 C CA . SER A 1 73 ? -4.911 -6.275 -16.426 1.00 95.75 73 SER A CA 1
ATOM 588 C C . SER A 1 73 ? -3.595 -5.615 -16.008 1.00 95.75 73 SER A C 1
ATOM 590 O O . SER A 1 73 ? -2.627 -5.623 -16.772 1.00 95.75 73 SER A O 1
ATOM 592 N N . LEU A 1 74 ? -3.508 -5.113 -14.770 1.00 96.31 74 LEU A N 1
ATOM 593 C CA . LEU A 1 74 ? -2.282 -4.530 -14.230 1.00 96.31 74 LEU A CA 1
ATOM 594 C C . LEU A 1 74 ? -1.130 -5.545 -14.228 1.00 96.31 74 LEU A C 1
ATOM 596 O O . LEU A 1 74 ? -0.034 -5.216 -14.676 1.00 96.31 74 LEU A O 1
ATOM 600 N N . GLU A 1 75 ? -1.364 -6.786 -13.790 1.00 97.06 75 GLU A N 1
ATOM 601 C CA . GLU A 1 75 ? -0.357 -7.851 -13.817 1.00 97.06 75 GLU A CA 1
ATOM 602 C C . GLU A 1 75 ? 0.129 -8.122 -15.244 1.00 97.06 75 GLU A C 1
ATOM 604 O O . GLU A 1 75 ? 1.334 -8.239 -15.478 1.00 97.06 75 GLU A O 1
ATOM 609 N N . TYR A 1 76 ? -0.796 -8.195 -16.204 1.00 96.88 76 TYR A N 1
ATOM 610 C CA . TYR A 1 76 ? -0.461 -8.359 -17.613 1.00 96.88 76 TYR A CA 1
ATOM 611 C C . TYR A 1 76 ? 0.425 -7.212 -18.111 1.00 96.88 76 TYR A C 1
ATOM 613 O O . TYR A 1 76 ? 1.471 -7.467 -18.706 1.00 96.88 76 TYR A O 1
ATOM 621 N N . GLN A 1 77 ? 0.083 -5.956 -17.804 1.00 96.31 77 GLN A N 1
ATOM 622 C CA . GLN A 1 77 ? 0.935 -4.824 -18.168 1.00 96.31 77 GLN A CA 1
ATOM 623 C C . GLN A 1 77 ? 2.312 -4.923 -17.500 1.00 96.31 77 GLN A C 1
ATOM 625 O O . GLN A 1 77 ? 3.332 -4.766 -18.163 1.00 96.31 77 GLN A O 1
ATOM 630 N N . VAL A 1 78 ? 2.399 -5.267 -16.217 1.00 95.31 78 VAL A N 1
ATOM 631 C CA . VAL A 1 78 ? 3.705 -5.425 -15.562 1.00 95.31 78 VA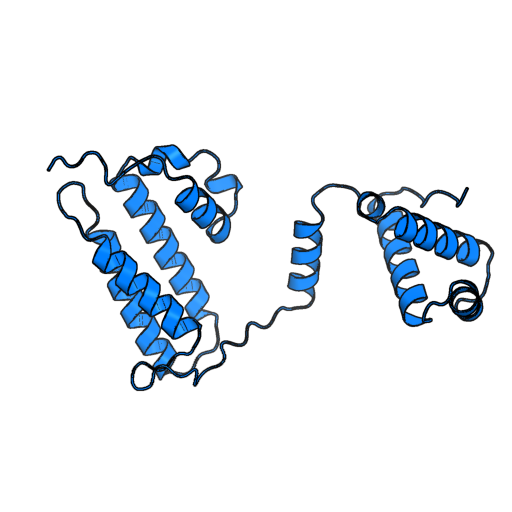L A CA 1
ATOM 632 C C . VAL A 1 78 ? 4.539 -6.527 -16.234 1.00 95.31 78 VAL A C 1
ATOM 634 O O . VAL A 1 78 ? 5.743 -6.352 -16.440 1.00 95.31 78 VAL A O 1
ATOM 637 N N . LYS A 1 79 ? 3.924 -7.642 -16.651 1.00 95.50 79 LYS A N 1
ATOM 638 C CA . LYS A 1 79 ? 4.622 -8.719 -17.378 1.00 95.50 79 LYS A CA 1
ATOM 639 C C . LYS A 1 79 ? 5.228 -8.254 -18.701 1.00 95.50 79 LYS A C 1
ATOM 641 O O . LYS A 1 79 ? 6.263 -8.782 -19.100 1.00 95.50 79 LYS A O 1
ATOM 646 N N . GLU A 1 80 ? 4.646 -7.249 -19.335 1.00 94.81 80 GLU A N 1
ATOM 647 C CA . GLU A 1 80 ? 5.101 -6.718 -20.620 1.00 94.81 80 GLU A CA 1
ATOM 648 C C . GLU A 1 80 ? 6.227 -5.673 -20.506 1.00 94.81 80 GLU A C 1
ATOM 650 O O . GLU A 1 80 ? 6.772 -5.241 -21.527 1.00 94.81 80 GLU A O 1
ATOM 655 N N . ILE A 1 81 ? 6.621 -5.288 -19.283 1.00 92.31 81 ILE A N 1
ATOM 656 C CA . ILE A 1 81 ? 7.749 -4.378 -19.044 1.00 92.31 81 ILE A CA 1
ATOM 657 C C . ILE A 1 81 ? 9.032 -4.977 -19.633 1.00 92.31 81 ILE A C 1
ATOM 659 O O . ILE A 1 81 ? 9.478 -6.064 -19.259 1.00 92.31 81 ILE A O 1
ATOM 663 N N . SER A 1 82 ? 9.632 -4.233 -20.558 1.00 89.44 82 SER A N 1
ATOM 664 C CA . SER A 1 82 ? 10.913 -4.532 -21.200 1.00 89.44 82 SER A CA 1
ATOM 665 C C . SER A 1 82 ? 11.531 -3.246 -21.752 1.00 89.44 82 SER A C 1
ATOM 667 O O . SER A 1 82 ? 10.846 -2.231 -21.887 1.00 89.44 82 SER A O 1
ATOM 669 N N . GLU A 1 83 ? 12.813 -3.279 -22.114 1.00 86.62 83 GLU A N 1
ATOM 670 C CA . GLU A 1 83 ? 13.496 -2.134 -22.740 1.00 86.62 83 GLU A CA 1
ATOM 671 C C . GLU A 1 83 ? 12.868 -1.741 -24.083 1.00 86.62 83 GLU A C 1
ATOM 673 O O . GLU A 1 83 ? 12.779 -0.562 -24.417 1.00 86.62 83 GLU A O 1
ATOM 678 N N . SER A 1 84 ? 12.386 -2.728 -24.841 1.00 86.69 84 SER A N 1
ATOM 679 C CA . SER A 1 84 ? 11.848 -2.546 -26.190 1.00 86.69 84 SER A CA 1
ATOM 680 C C . SER A 1 84 ? 10.372 -2.150 -26.236 1.00 86.69 84 SER A C 1
ATOM 682 O O . SER A 1 84 ? 9.904 -1.695 -27.279 1.00 86.69 84 SER A O 1
ATOM 684 N N . LYS A 1 85 ? 9.613 -2.341 -25.149 1.00 85.62 85 LYS A N 1
ATOM 685 C CA . LYS A 1 85 ? 8.162 -2.111 -25.129 1.00 85.62 85 LYS A CA 1
ATOM 686 C C . LYS A 1 85 ? 7.783 -1.075 -24.083 1.00 85.62 85 LYS A C 1
ATOM 688 O O . LYS A 1 85 ? 7.814 -1.368 -22.891 1.00 85.62 85 LYS A O 1
ATOM 693 N N . ASN A 1 86 ? 7.371 0.112 -24.527 1.00 83.38 86 ASN A N 1
ATOM 694 C CA . ASN A 1 86 ? 6.825 1.139 -23.643 1.00 83.38 86 ASN A CA 1
ATOM 695 C C . ASN A 1 86 ? 5.331 0.896 -23.383 1.00 83.38 86 ASN A C 1
ATOM 697 O O . ASN A 1 86 ? 4.509 1.007 -24.291 1.00 83.38 86 ASN A O 1
ATOM 701 N N . ASN A 1 87 ? 4.994 0.590 -22.135 1.00 90.25 87 ASN A N 1
ATOM 702 C CA . ASN A 1 87 ? 3.627 0.420 -21.654 1.00 90.25 87 ASN A CA 1
ATOM 703 C C . ASN A 1 87 ? 3.331 1.257 -20.397 1.00 90.25 87 ASN A C 1
ATOM 705 O O . ASN A 1 87 ? 2.415 0.938 -19.640 1.00 90.25 87 ASN A O 1
ATOM 709 N N . ASP A 1 88 ? 4.078 2.345 -20.193 1.00 89.62 88 ASP A N 1
ATOM 710 C CA . ASP A 1 88 ? 3.976 3.198 -19.001 1.00 89.62 88 ASP A CA 1
ATOM 711 C C . ASP A 1 88 ? 2.573 3.786 -18.841 1.00 89.62 88 ASP A C 1
ATOM 713 O O . ASP A 1 88 ? 1.995 3.749 -17.759 1.00 89.62 88 ASP A O 1
ATOM 717 N N . TRP A 1 89 ? 1.981 4.261 -19.940 1.00 92.19 89 TRP A N 1
ATOM 718 C CA . TRP A 1 89 ? 0.618 4.791 -19.930 1.00 92.19 89 TRP A CA 1
ATOM 719 C C . TRP A 1 89 ? -0.416 3.740 -19.542 1.00 92.19 89 TRP A C 1
ATOM 721 O O . TRP A 1 89 ? -1.324 4.050 -18.781 1.00 92.19 89 TRP A O 1
ATOM 731 N N . ALA A 1 90 ? -0.256 2.496 -20.001 1.00 94.62 90 ALA A N 1
ATOM 732 C CA . ALA A 1 90 ? -1.161 1.416 -19.627 1.00 94.62 90 ALA A CA 1
ATOM 733 C C . ALA A 1 90 ? -1.047 1.099 -18.128 1.00 94.62 90 ALA A C 1
ATOM 735 O O . ALA A 1 90 ? -2.064 0.986 -17.452 1.00 94.62 90 ALA A O 1
ATOM 736 N N . LEU A 1 91 ? 0.175 1.048 -17.584 1.00 93.38 91 LEU A N 1
ATOM 737 C CA . LEU A 1 91 ? 0.402 0.879 -16.145 1.00 93.38 91 LEU A CA 1
ATOM 738 C C . LEU A 1 91 ? -0.240 2.009 -15.328 1.00 93.38 91 LEU A C 1
ATOM 740 O O . LEU A 1 91 ? -0.933 1.739 -14.350 1.00 93.38 91 LEU A O 1
ATOM 744 N N . ILE A 1 92 ? -0.053 3.265 -15.744 1.00 93.44 92 ILE A N 1
ATOM 745 C CA . ILE A 1 92 ? -0.658 4.432 -15.086 1.00 93.44 92 ILE A CA 1
ATOM 746 C C . ILE A 1 92 ? -2.186 4.340 -15.128 1.00 93.44 92 ILE A C 1
ATOM 748 O O . ILE A 1 92 ? -2.835 4.556 -14.107 1.00 93.44 92 ILE A O 1
ATOM 752 N N . THR A 1 93 ? -2.766 4.000 -16.280 1.00 94.81 93 THR A N 1
ATOM 753 C CA . THR A 1 93 ? -4.217 3.844 -16.427 1.00 94.81 93 THR A CA 1
ATOM 754 C C . THR A 1 93 ? -4.764 2.770 -15.494 1.00 94.81 93 THR A C 1
ATOM 756 O O . THR A 1 93 ? -5.741 3.031 -14.796 1.00 94.81 93 THR A O 1
ATOM 759 N N . GLU A 1 94 ? -4.133 1.597 -15.421 1.00 94.31 94 GLU A N 1
ATOM 760 C CA . GLU A 1 94 ? -4.615 0.524 -14.545 1.00 94.31 94 GLU A CA 1
ATOM 761 C C . GLU A 1 94 ? -4.458 0.863 -13.057 1.00 94.31 94 GLU A C 1
ATOM 763 O O . GLU A 1 94 ? -5.352 0.574 -12.260 1.00 94.31 94 GLU A O 1
ATOM 768 N N . LEU A 1 95 ? -3.380 1.554 -12.673 1.00 93.50 95 LEU A N 1
ATOM 769 C CA . LEU A 1 95 ? -3.209 2.055 -11.306 1.00 93.50 95 LEU A CA 1
ATOM 770 C C . LEU A 1 95 ? -4.265 3.106 -10.942 1.00 93.50 95 LEU A C 1
ATOM 772 O O . LEU A 1 95 ? -4.821 3.062 -9.845 1.00 93.50 95 LEU A O 1
ATOM 776 N N . LEU A 1 96 ? -4.579 4.031 -11.853 1.00 93.25 96 LEU A N 1
ATOM 777 C CA . LEU A 1 96 ? -5.642 5.014 -11.640 1.00 93.25 96 LEU A CA 1
ATOM 778 C C . LEU A 1 96 ? -7.010 4.339 -11.532 1.00 93.25 96 LEU A C 1
ATOM 780 O O . LEU A 1 96 ? -7.759 4.661 -10.615 1.00 93.25 96 LEU A O 1
ATOM 784 N N . ASN A 1 97 ? -7.317 3.370 -12.399 1.00 91.25 97 ASN A N 1
ATOM 785 C CA . ASN A 1 97 ? -8.551 2.587 -12.311 1.00 91.25 97 ASN A CA 1
ATOM 786 C C . ASN A 1 97 ? -8.671 1.887 -10.954 1.00 91.25 97 ASN A C 1
ATOM 788 O O . ASN A 1 97 ? -9.727 1.940 -10.324 1.00 91.25 97 ASN A O 1
ATOM 792 N N . LEU A 1 98 ? -7.579 1.285 -10.476 1.00 91.19 98 LEU A N 1
ATOM 793 C CA . LEU A 1 98 ? -7.540 0.649 -9.166 1.00 91.19 98 LEU A CA 1
ATOM 794 C C . LEU A 1 98 ? -7.854 1.657 -8.049 1.00 91.19 98 LEU A C 1
ATOM 796 O O . LEU A 1 98 ? -8.717 1.393 -7.218 1.00 91.19 98 LEU A O 1
ATOM 800 N N . ILE A 1 99 ? -7.222 2.836 -8.058 1.00 90.31 99 ILE A N 1
ATOM 801 C CA . ILE A 1 99 ? -7.477 3.903 -7.074 1.00 90.31 99 ILE A CA 1
ATOM 802 C C . ILE A 1 99 ? -8.938 4.371 -7.127 1.00 90.31 99 ILE A C 1
ATOM 804 O O . ILE A 1 99 ? -9.584 4.479 -6.088 1.00 90.31 99 ILE A O 1
ATOM 808 N N . VAL A 1 100 ? -9.480 4.619 -8.321 1.00 89.56 100 VAL A N 1
ATOM 809 C CA . VAL A 1 100 ? -10.870 5.061 -8.535 1.00 89.56 100 VAL A CA 1
ATOM 810 C C . VAL A 1 100 ? -11.860 4.060 -7.929 1.00 89.56 100 VAL A C 1
ATOM 812 O O . VAL A 1 100 ? -12.774 4.461 -7.205 1.00 89.56 100 VAL A O 1
ATOM 815 N N . LEU A 1 101 ? -11.648 2.761 -8.162 1.00 85.88 101 LEU A N 1
ATOM 816 C CA . LEU A 1 101 ? -12.487 1.695 -7.609 1.00 85.88 101 LEU A CA 1
ATOM 817 C C . LEU A 1 101 ? -12.379 1.607 -6.081 1.00 85.88 101 LEU A C 1
ATOM 819 O O . LEU A 1 101 ? -13.402 1.477 -5.409 1.00 85.88 101 LEU A O 1
ATOM 823 N N . LEU A 1 102 ? -11.166 1.728 -5.529 1.00 84.62 102 LEU A N 1
ATOM 824 C CA . LEU A 1 102 ? -10.923 1.701 -4.080 1.00 84.62 102 LEU A CA 1
ATOM 825 C C . LEU A 1 102 ? -11.444 2.945 -3.355 1.00 84.62 102 LEU A C 1
ATOM 827 O O . LEU A 1 102 ? -11.747 2.883 -2.169 1.00 84.62 102 LEU A O 1
ATOM 831 N N . LEU A 1 103 ? -11.579 4.071 -4.049 1.00 85.56 103 LEU A N 1
ATOM 832 C CA . LEU A 1 103 ? -12.224 5.268 -3.511 1.00 85.56 103 LEU A CA 1
ATOM 833 C C . LEU A 1 103 ? -13.746 5.257 -3.710 1.00 85.56 103 LEU A C 1
ATOM 835 O O . LEU A 1 103 ? -14.421 6.153 -3.217 1.00 85.56 103 LEU A O 1
ATOM 839 N N . GLY A 1 104 ? -14.293 4.246 -4.394 1.00 83.06 104 GLY A N 1
ATOM 840 C CA . GLY A 1 104 ? -15.732 4.040 -4.534 1.00 83.06 104 GLY A CA 1
ATOM 841 C C . GLY A 1 104 ? -16.419 4.898 -5.597 1.00 83.06 104 GLY A C 1
ATOM 842 O O . GLY A 1 104 ? -17.648 5.025 -5.568 1.00 83.06 104 GLY A O 1
ATOM 843 N N . PHE A 1 105 ? -15.655 5.467 -6.532 1.00 84.56 105 PHE A N 1
ATOM 844 C CA . PHE A 1 105 ? -16.198 6.193 -7.678 1.00 84.56 105 PHE A CA 1
ATOM 845 C C . PHE A 1 105 ? -16.910 5.243 -8.652 1.00 84.56 105 PHE A C 1
ATOM 847 O O . PHE A 1 105 ? -16.399 4.170 -8.982 1.00 84.56 105 PHE A O 1
ATOM 854 N N . ASP A 1 106 ? -18.081 5.645 -9.147 1.00 78.88 106 ASP A N 1
ATOM 855 C CA . ASP A 1 106 ? -18.756 4.959 -10.247 1.00 78.88 106 ASP A CA 1
ATOM 856 C C . ASP A 1 106 ? -18.346 5.555 -11.597 1.00 78.88 106 ASP A C 1
ATOM 858 O O . ASP A 1 106 ? -18.279 6.768 -11.794 1.00 78.88 106 ASP A O 1
ATOM 862 N N . ARG A 1 107 ? -18.065 4.667 -12.551 1.00 75.38 107 ARG A N 1
ATOM 863 C CA . ARG A 1 107 ? -17.580 5.028 -13.888 1.00 75.38 107 ARG A CA 1
ATOM 864 C C . ARG A 1 107 ? -18.608 5.775 -14.744 1.00 75.38 107 ARG A C 1
ATOM 866 O O . ARG A 1 107 ? -18.217 6.402 -15.720 1.00 75.38 107 ARG A O 1
ATOM 873 N N . CYS A 1 108 ? -19.901 5.638 -14.452 1.00 77.31 108 CYS A N 1
ATOM 874 C CA . CYS A 1 108 ? -20.967 6.194 -15.279 1.00 77.31 108 CYS A CA 1
ATOM 875 C C . CYS A 1 108 ? -21.229 7.665 -14.956 1.00 77.31 108 CYS A C 1
ATOM 877 O O . CYS A 1 108 ? -21.566 8.424 -15.860 1.00 77.31 108 CYS A O 1
ATOM 879 N N . ASP A 1 109 ? -21.092 8.068 -13.691 1.00 84.31 109 ASP A N 1
ATOM 880 C CA . ASP A 1 109 ? -21.417 9.429 -13.252 1.00 84.31 109 ASP A CA 1
ATOM 881 C C . ASP A 1 109 ? -20.294 10.144 -12.488 1.00 84.31 109 ASP A C 1
ATOM 883 O O . ASP A 1 109 ? -20.435 11.325 -12.167 1.00 84.31 109 ASP A O 1
ATOM 887 N N . GLY A 1 110 ? -19.179 9.463 -12.210 1.00 81.00 110 GLY A N 1
ATOM 888 C CA . GLY A 1 110 ? -18.034 10.031 -11.503 1.00 81.00 110 GLY A CA 1
ATOM 889 C C . GLY A 1 110 ? -18.317 10.369 -10.039 1.00 81.00 110 GLY A C 1
ATOM 890 O O . GLY A 1 110 ? -17.541 11.106 -9.432 1.00 81.00 110 GLY A O 1
ATOM 891 N N . LYS A 1 111 ? -19.417 9.871 -9.459 1.00 83.88 111 LYS A N 1
ATOM 892 C CA . LYS A 1 111 ? -19.759 10.093 -8.051 1.00 83.88 111 LYS A CA 1
ATOM 893 C C . LYS A 1 111 ? -19.316 8.924 -7.187 1.00 83.88 111 LYS A C 1
ATOM 895 O O . LYS A 1 111 ? -19.180 7.793 -7.647 1.00 83.88 111 LYS A O 1
ATOM 900 N N . THR A 1 112 ? -19.120 9.202 -5.906 1.00 84.25 112 THR A N 1
ATOM 901 C CA . THR A 1 112 ? -18.802 8.191 -4.902 1.00 84.25 112 THR A CA 1
ATOM 902 C C . THR A 1 112 ? -20.085 7.505 -4.444 1.00 84.25 112 THR A C 1
ATOM 904 O O . THR A 1 112 ? -20.907 8.111 -3.759 1.00 84.25 112 THR A O 1
ATOM 907 N N . HIS A 1 113 ? -20.268 6.242 -4.829 1.00 75.19 113 HIS A N 1
ATOM 908 C CA . HIS A 1 113 ? -21.434 5.432 -4.431 1.00 75.19 113 HIS A CA 1
ATOM 909 C C . HIS A 1 113 ? -21.087 4.352 -3.411 1.00 75.19 113 HIS A C 1
ATOM 911 O O . HIS A 1 113 ? -21.977 3.719 -2.846 1.00 75.19 113 HIS A O 1
ATOM 917 N N . ARG A 1 114 ? -19.793 4.129 -3.172 1.00 70.38 114 ARG A N 1
ATOM 918 C CA . ARG A 1 114 ? -19.289 3.164 -2.197 1.00 70.38 114 ARG A CA 1
ATOM 919 C C . ARG A 1 114 ? -18.355 3.864 -1.223 1.00 70.38 114 ARG A C 1
ATOM 921 O O . ARG A 1 114 ? -17.529 4.669 -1.632 1.00 70.38 114 ARG A O 1
ATOM 928 N N . ASN A 1 115 ? -18.457 3.511 0.052 1.00 65.00 115 ASN A N 1
ATOM 929 C CA . ASN A 1 115 ? -17.462 3.877 1.051 1.00 65.00 115 ASN A CA 1
ATOM 930 C C . ASN A 1 115 ? -16.627 2.633 1.337 1.00 65.00 115 ASN A C 1
ATOM 932 O O . ASN A 1 115 ? -17.160 1.648 1.847 1.00 65.00 115 ASN A O 1
ATOM 936 N N . VAL A 1 116 ? -15.333 2.665 1.023 1.00 60.28 116 VAL A N 1
ATOM 937 C CA . VAL A 1 116 ? -14.412 1.648 1.538 1.00 60.28 116 VAL A CA 1
ATOM 938 C C . VAL A 1 116 ? -14.141 2.000 2.995 1.00 60.28 116 VAL A C 1
ATOM 940 O O . VAL A 1 116 ? -13.425 2.951 3.303 1.00 60.28 116 VAL A O 1
ATOM 943 N N . ILE A 1 117 ? -14.807 1.287 3.903 1.00 55.31 117 ILE A N 1
ATOM 944 C CA . ILE A 1 117 ? -14.655 1.511 5.338 1.00 55.31 117 ILE A CA 1
ATOM 945 C C . ILE A 1 117 ? -13.407 0.755 5.791 1.00 55.31 117 ILE A C 1
ATOM 947 O O . ILE A 1 117 ? -13.437 -0.457 5.997 1.00 55.31 117 ILE A O 1
ATOM 951 N N . PHE A 1 118 ? -12.298 1.475 5.941 1.00 60.00 118 PHE A N 1
ATOM 952 C CA . PHE A 1 118 ? -11.124 0.956 6.632 1.00 60.00 118 PHE A CA 1
ATOM 953 C C . PHE A 1 118 ? -11.424 0.943 8.133 1.00 60.00 118 PHE A C 1
ATOM 955 O O . PHE A 1 118 ? -11.494 1.991 8.773 1.00 60.00 118 PHE A O 1
ATOM 962 N N . PHE A 1 119 ? -11.649 -0.242 8.695 1.00 57.84 119 PHE A N 1
ATOM 963 C CA . PHE A 1 119 ? -11.747 -0.409 10.140 1.00 57.84 119 PHE A CA 1
ATOM 964 C C . PHE A 1 119 ? -10.343 -0.587 10.707 1.00 57.84 119 PHE A C 1
ATOM 966 O O . PHE A 1 119 ? -9.682 -1.574 10.397 1.00 57.84 119 PHE A O 1
ATOM 973 N N . GLN A 1 120 ? -9.904 0.361 11.535 1.00 54.34 120 GLN A N 1
ATOM 974 C CA . GLN A 1 120 ? -8.706 0.202 12.351 1.00 54.34 120 GLN A CA 1
ATOM 975 C C . GLN A 1 120 ? -9.101 -0.436 13.684 1.00 54.34 120 GLN A C 1
ATOM 977 O O . GLN A 1 120 ? -9.964 0.064 14.411 1.00 54.34 120 GLN A O 1
ATOM 982 N N . THR A 1 121 ? -8.488 -1.564 14.010 1.00 64.31 121 THR A N 1
ATOM 983 C CA . THR A 1 121 ? -8.592 -2.170 15.332 1.00 64.31 121 THR A CA 1
ATOM 984 C C . THR A 1 121 ? -7.812 -1.341 16.350 1.00 64.31 121 THR A C 1
ATOM 986 O O . THR A 1 121 ? -6.837 -0.664 16.037 1.00 64.31 121 THR A O 1
ATOM 989 N N . LYS A 1 122 ? -8.189 -1.444 17.627 1.00 53.62 122 LYS A N 1
ATOM 990 C CA . LYS A 1 122 ? -7.471 -0.766 18.718 1.00 53.62 122 LYS A CA 1
ATOM 991 C C . LYS A 1 122 ? -5.984 -1.157 18.797 1.00 53.62 122 LYS A C 1
ATOM 993 O O . LYS A 1 122 ? -5.182 -0.380 19.299 1.00 53.62 122 LYS A O 1
ATOM 998 N N . GLY A 1 123 ? -5.628 -2.363 18.348 1.00 59.19 123 GLY A N 1
ATOM 999 C CA . GLY A 1 123 ? -4.235 -2.811 18.266 1.00 59.19 123 GLY A CA 1
ATOM 1000 C C . GLY A 1 123 ? -3.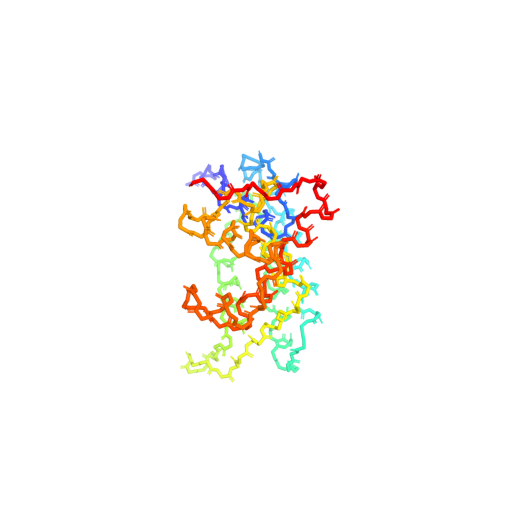458 -2.064 17.183 1.00 59.19 123 GLY A C 1
ATOM 1001 O O . GLY A 1 123 ? -2.397 -1.529 17.475 1.00 59.19 123 GLY A O 1
ATOM 1002 N N . GLU A 1 124 ? -4.031 -1.944 15.983 1.00 66.88 124 GLU A N 1
ATOM 1003 C CA . GLU A 1 124 ? -3.443 -1.189 14.865 1.00 66.88 124 GLU A CA 1
ATOM 1004 C C . GLU A 1 124 ? -3.314 0.307 15.197 1.00 66.88 124 GLU A C 1
ATOM 1006 O O . GLU A 1 124 ? -2.288 0.906 14.904 1.00 66.88 124 GLU A O 1
ATOM 1011 N N . GLU A 1 125 ? -4.291 0.903 15.893 1.00 65.25 125 GLU A N 1
ATOM 1012 C CA . GLU A 1 125 ? -4.201 2.295 16.377 1.00 65.25 125 GLU A CA 1
ATOM 1013 C C . GLU A 1 125 ? -3.021 2.484 17.350 1.00 65.25 125 GLU A C 1
ATOM 1015 O O . GLU A 1 125 ? -2.290 3.474 17.292 1.00 65.25 125 GLU A O 1
ATOM 1020 N N . GLN A 1 126 ? -2.814 1.525 18.260 1.00 59.81 126 GLN A N 1
ATOM 1021 C CA . GLN A 1 126 ? -1.696 1.551 19.209 1.00 59.81 126 GLN A CA 1
ATOM 1022 C C . GLN A 1 126 ? -0.346 1.330 18.525 1.00 59.81 126 GLN A C 1
ATOM 1024 O O . GLN A 1 126 ? 0.663 1.877 18.972 1.00 59.81 126 GLN A O 1
ATOM 1029 N N . GLU A 1 127 ? -0.316 0.527 17.468 1.00 61.69 127 GLU A N 1
ATOM 1030 C CA . GLU A 1 127 ? 0.882 0.239 16.691 1.00 61.69 127 GLU A CA 1
ATOM 1031 C C . GLU A 1 127 ? 1.277 1.428 15.808 1.00 61.69 127 GLU A C 1
ATOM 1033 O O . GLU A 1 127 ? 2.428 1.858 15.863 1.00 61.69 127 GLU A O 1
ATOM 1038 N N . ASP A 1 128 ? 0.323 2.059 15.122 1.00 64.56 128 ASP A N 1
ATOM 1039 C CA . ASP A 1 128 ? 0.533 3.318 14.398 1.00 64.56 128 ASP A CA 1
ATOM 1040 C C . ASP A 1 128 ? 1.036 4.419 15.333 1.00 64.56 128 ASP A C 1
ATOM 1042 O O . ASP A 1 128 ? 1.990 5.133 15.014 1.00 64.56 128 ASP A O 1
ATOM 1046 N N . ALA A 1 129 ? 0.446 4.521 16.530 1.00 60.44 129 ALA A N 1
ATOM 1047 C CA . ALA A 1 129 ? 0.918 5.440 17.554 1.00 60.44 129 ALA A CA 1
ATOM 1048 C C . ALA A 1 129 ? 2.382 5.152 17.928 1.00 60.44 129 ALA A C 1
ATOM 1050 O O . ALA A 1 129 ? 3.185 6.080 17.970 1.00 60.44 129 ALA A O 1
ATOM 1051 N N . ARG A 1 130 ? 2.764 3.883 18.130 1.00 59.50 130 ARG A N 1
ATOM 1052 C CA . ARG A 1 130 ? 4.158 3.487 18.407 1.00 59.50 130 ARG A CA 1
ATOM 1053 C C . ARG A 1 130 ? 5.101 3.818 17.245 1.00 59.50 130 ARG A C 1
ATOM 1055 O O . ARG A 1 130 ? 6.181 4.353 17.486 1.00 59.50 130 ARG A O 1
ATOM 1062 N N . TYR A 1 131 ? 4.698 3.566 16.001 1.00 55.62 131 TYR A N 1
ATOM 1063 C CA . TYR A 1 131 ? 5.504 3.869 14.814 1.00 55.62 131 TYR A CA 1
ATOM 1064 C C . TYR A 1 131 ? 5.690 5.374 14.585 1.00 55.62 131 TYR A C 1
ATOM 1066 O O . TYR A 1 131 ? 6.795 5.802 14.251 1.00 55.62 131 TYR A O 1
ATOM 1074 N N . MET A 1 132 ? 4.658 6.191 14.822 1.00 56.22 132 MET A N 1
ATOM 1075 C CA . MET A 1 132 ? 4.774 7.656 14.792 1.00 56.22 132 MET A CA 1
ATOM 1076 C C . MET A 1 132 ? 5.650 8.206 15.927 1.00 56.22 132 MET A C 1
ATOM 1078 O O . MET A 1 132 ? 6.205 9.297 15.800 1.00 56.22 132 MET A O 1
ATOM 1082 N N . MET A 1 133 ? 5.775 7.467 17.032 1.00 46.72 133 MET A N 1
ATOM 1083 C CA . MET A 1 133 ? 6.572 7.853 18.199 1.00 46.72 133 MET A CA 1
ATOM 1084 C C . MET A 1 133 ? 8.062 7.490 18.062 1.00 46.72 133 MET A C 1
ATOM 1086 O O . MET A 1 133 ? 8.895 8.172 18.652 1.00 46.72 133 MET A O 1
ATOM 1090 N N . GLY A 1 134 ? 8.419 6.493 17.241 1.00 44.53 134 GLY A N 1
ATOM 1091 C CA . GLY A 1 134 ? 9.798 6.010 17.081 1.00 44.53 134 GLY A CA 1
ATOM 1092 C C . GLY A 1 134 ? 10.363 5.341 18.348 1.00 44.53 134 GLY A C 1
ATOM 1093 O O . GLY A 1 134 ? 9.791 5.439 19.427 1.00 44.53 134 GLY A O 1
ATOM 1094 N N . ASP A 1 135 ? 11.521 4.679 18.241 1.00 49.56 135 ASP A N 1
ATOM 1095 C CA . ASP A 1 135 ? 12.246 4.018 19.356 1.00 49.56 135 ASP A CA 1
ATOM 1096 C C . ASP A 1 135 ? 12.790 4.994 20.435 1.00 49.56 135 ASP A C 1
ATOM 1098 O O . ASP A 1 135 ? 13.717 4.678 21.183 1.00 49.56 135 ASP A O 1
ATOM 1102 N N . ARG A 1 136 ? 12.265 6.222 20.520 1.00 46.91 136 ARG A N 1
ATOM 1103 C CA . ARG A 1 136 ? 12.687 7.241 21.488 1.00 46.91 136 ARG A CA 1
ATOM 1104 C C . ARG A 1 136 ? 11.633 7.381 22.581 1.00 46.91 136 ARG A C 1
ATOM 1106 O O . ARG A 1 136 ? 10.437 7.399 22.315 1.00 46.91 136 ARG A O 1
ATOM 1113 N N . GLU A 1 137 ? 12.098 7.435 23.830 1.00 53.72 137 GLU A N 1
ATOM 1114 C CA . GLU A 1 137 ? 11.261 7.407 25.031 1.00 53.72 137 GLU A CA 1
ATOM 1115 C C . GLU A 1 137 ? 10.098 8.413 24.927 1.00 53.72 137 GLU A C 1
ATOM 1117 O O . GLU A 1 137 ? 10.300 9.616 24.799 1.00 53.72 137 GLU A O 1
ATOM 1122 N N . TYR A 1 138 ? 8.866 7.904 25.016 1.00 50.78 138 TYR A N 1
ATOM 1123 C CA . TYR A 1 138 ? 7.583 8.619 24.914 1.00 50.78 138 TYR A CA 1
ATOM 1124 C C . TYR A 1 138 ? 7.514 9.949 25.697 1.00 50.78 138 TYR A C 1
ATOM 1126 O O . TYR A 1 138 ? 6.817 10.884 25.302 1.00 50.78 138 TYR A O 1
ATOM 1134 N N . TYR A 1 139 ? 8.263 10.060 26.799 1.00 51.19 139 TYR A N 1
ATOM 1135 C CA . TYR A 1 139 ? 8.375 11.283 27.594 1.00 51.19 139 TYR A CA 1
ATOM 1136 C C . TYR A 1 139 ? 9.026 12.441 26.825 1.00 51.19 139 TYR A C 1
ATOM 1138 O O . TYR A 1 139 ? 8.672 13.598 27.056 1.00 51.19 139 TYR A O 1
ATOM 1146 N N . ASP A 1 140 ? 9.941 12.159 25.894 1.00 55.38 140 ASP A N 1
ATOM 1147 C CA . ASP A 1 140 ? 10.750 13.184 25.248 1.00 55.38 140 ASP A CA 1
ATOM 1148 C C . ASP A 1 140 ? 10.055 13.967 24.136 1.00 55.38 140 ASP A C 1
ATOM 1150 O O . ASP A 1 140 ? 10.472 15.090 23.841 1.00 55.38 140 ASP A O 1
ATOM 1154 N N . HIS A 1 141 ? 8.945 13.439 23.622 1.00 56.88 141 HIS A N 1
ATOM 1155 C CA . HIS A 1 141 ? 8.163 14.025 22.532 1.00 56.88 141 HIS A CA 1
ATOM 1156 C C . HIS A 1 141 ? 7.077 15.006 22.983 1.00 56.88 141 HIS A C 1
ATOM 1158 O O . HIS A 1 141 ? 6.555 15.766 22.166 1.00 56.88 141 HIS A O 1
ATOM 1164 N N . TYR A 1 142 ? 6.736 15.029 24.272 1.00 59.94 142 TYR A N 1
ATOM 1165 C CA . TYR A 1 142 ? 5.808 16.024 24.794 1.00 59.94 142 TYR A CA 1
ATOM 1166 C C . TYR A 1 142 ? 6.384 17.432 24.629 1.00 59.94 142 TYR A C 1
ATOM 1168 O O . TYR A 1 142 ? 7.552 17.687 24.946 1.00 59.94 142 TYR A O 1
ATOM 1176 N N . ARG A 1 143 ? 5.543 18.385 24.204 1.00 67.12 143 ARG A N 1
ATOM 1177 C CA . ARG A 1 143 ? 5.890 19.809 24.324 1.00 67.12 143 ARG A CA 1
ATOM 1178 C C . ARG A 1 143 ? 6.210 20.105 25.791 1.00 67.12 143 ARG A C 1
ATOM 1180 O O . ARG A 1 143 ? 5.651 19.469 26.684 1.00 67.12 143 ARG A O 1
ATOM 1187 N N . LEU A 1 144 ? 7.090 21.070 26.059 1.00 71.50 144 LEU A N 1
ATOM 1188 C CA . LEU A 1 144 ? 7.558 21.376 27.421 1.00 71.50 144 LEU A CA 1
ATOM 1189 C C . LEU A 1 144 ? 6.400 21.520 28.430 1.00 71.50 144 LEU A C 1
ATOM 1191 O O . LEU A 1 144 ? 6.478 21.020 29.549 1.00 71.50 144 LEU A O 1
ATOM 1195 N N . GLU A 1 145 ? 5.301 22.145 28.009 1.00 73.88 145 GLU A N 1
ATOM 1196 C CA . GLU A 1 145 ? 4.083 22.308 28.809 1.00 73.88 145 GLU A CA 1
ATOM 1197 C C . GLU A 1 145 ? 3.389 20.983 29.149 1.00 73.88 145 GLU A C 1
ATOM 1199 O O . GLU A 1 145 ? 2.882 20.804 30.256 1.00 73.88 145 GLU A O 1
ATOM 1204 N N . GLU A 1 146 ? 3.379 20.031 28.218 1.00 75.94 146 GLU A N 1
ATOM 1205 C CA . GLU A 1 146 ? 2.794 18.711 28.429 1.00 75.94 146 GLU A CA 1
ATOM 1206 C C . GLU A 1 146 ? 3.682 17.838 29.315 1.00 75.94 146 GLU A C 1
ATOM 1208 O O . GLU A 1 146 ? 3.147 17.175 30.204 1.00 75.94 146 GLU A O 1
ATOM 1213 N N . LYS A 1 147 ? 5.018 17.913 29.175 1.00 77.75 147 LYS A N 1
ATOM 1214 C CA . LYS A 1 147 ? 5.958 17.258 30.109 1.00 77.75 147 LYS A CA 1
ATOM 1215 C C . LYS A 1 147 ? 5.699 17.740 31.532 1.00 77.75 147 LYS A C 1
ATOM 1217 O O . LYS A 1 147 ? 5.424 16.944 32.426 1.00 77.75 147 LYS A O 1
ATOM 1222 N N . ARG A 1 148 ? 5.670 19.063 31.709 1.00 80.19 148 ARG A N 1
ATOM 1223 C CA . ARG A 1 148 ? 5.361 19.735 32.977 1.00 80.19 148 ARG A CA 1
ATOM 1224 C C . ARG A 1 148 ? 4.023 19.288 33.562 1.00 80.19 148 ARG A C 1
ATOM 1226 O O . ARG A 1 148 ? 3.935 18.987 34.749 1.00 80.19 148 ARG A O 1
ATOM 1233 N N . ARG A 1 149 ? 2.991 19.173 32.726 1.00 83.75 149 ARG A N 1
ATOM 1234 C CA . ARG A 1 149 ? 1.667 18.697 33.143 1.00 83.75 149 ARG A CA 1
ATOM 1235 C C . ARG A 1 149 ? 1.689 17.238 33.603 1.00 83.75 149 ARG A C 1
ATOM 1237 O O . ARG A 1 149 ? 1.077 16.927 34.621 1.00 83.75 149 ARG A O 1
ATOM 1244 N N . VAL A 1 150 ? 2.387 16.352 32.893 1.00 86.06 150 VAL A N 1
ATOM 1245 C CA . VAL A 1 150 ? 2.546 14.941 33.290 1.00 86.06 150 VAL A CA 1
ATOM 1246 C C . VAL A 1 150 ? 3.313 14.828 34.611 1.00 86.06 150 VAL A C 1
ATOM 1248 O O . VAL A 1 150 ? 2.867 14.105 35.503 1.00 86.06 150 VAL A O 1
ATOM 1251 N N . MET A 1 151 ? 4.400 15.589 34.780 1.00 86.00 151 MET A N 1
ATOM 1252 C CA . MET A 1 151 ? 5.174 15.643 36.029 1.00 86.00 151 MET A CA 1
ATOM 1253 C C . MET A 1 151 ? 4.313 16.117 37.209 1.00 86.00 151 MET A C 1
ATOM 1255 O O . MET A 1 151 ? 4.309 15.474 38.258 1.00 86.00 151 MET A O 1
ATOM 1259 N N . LEU A 1 152 ? 3.525 17.185 37.028 1.00 88.62 152 LEU A N 1
ATOM 1260 C CA . LEU A 1 152 ? 2.614 17.709 38.053 1.00 88.62 152 LEU A CA 1
ATOM 1261 C C . LEU A 1 152 ? 1.532 16.699 38.440 1.00 88.62 152 LEU A C 1
ATOM 1263 O O . LEU A 1 152 ? 1.287 16.488 39.627 1.00 88.62 152 LEU A O 1
ATOM 1267 N N . VAL A 1 153 ? 0.899 16.045 37.459 1.00 89.19 153 VAL A N 1
ATOM 1268 C CA . VAL A 1 153 ? -0.097 14.996 37.729 1.00 89.19 153 VAL A CA 1
ATOM 1269 C C . VAL A 1 153 ? 0.534 13.846 38.510 1.00 89.19 153 VAL A C 1
ATOM 1271 O O . VAL A 1 153 ? -0.060 13.402 39.494 1.00 89.19 153 VAL A O 1
ATOM 1274 N N . ASN A 1 154 ? 1.730 13.390 38.118 1.00 90.75 154 ASN A N 1
ATOM 1275 C CA . ASN A 1 154 ? 2.430 12.332 38.840 1.00 90.75 154 ASN A CA 1
ATOM 1276 C C . ASN A 1 154 ? 2.728 12.757 40.282 1.00 90.75 154 ASN A C 1
ATOM 1278 O O . ASN A 1 154 ? 2.372 12.053 41.219 1.00 90.75 154 ASN A O 1
ATOM 1282 N N . GLN A 1 155 ? 3.319 13.935 40.477 1.00 90.50 155 GLN A N 1
ATOM 1283 C CA . GLN A 1 155 ? 3.709 14.427 41.796 1.00 90.50 155 GLN A CA 1
ATOM 1284 C C . GLN A 1 155 ? 2.514 14.596 42.737 1.00 90.50 155 GLN A C 1
ATOM 1286 O O . GLN A 1 155 ? 2.560 14.128 43.873 1.00 90.50 155 GLN A O 1
ATOM 1291 N N . LEU A 1 156 ? 1.422 15.204 42.266 1.00 90.50 156 LEU A N 1
ATOM 1292 C CA . LEU A 1 156 ? 0.199 15.346 43.059 1.00 90.50 156 LEU A CA 1
ATOM 1293 C C . LEU A 1 156 ? -0.394 13.978 43.419 1.00 90.50 156 LEU A C 1
ATOM 1295 O O . LEU A 1 156 ? -0.824 13.764 44.552 1.00 90.50 156 LEU A O 1
ATOM 1299 N N . TYR A 1 157 ? -0.367 13.028 42.484 1.00 90.69 157 TYR A N 1
ATOM 1300 C CA . TYR A 1 157 ? -0.856 11.677 42.734 1.00 90.69 157 TYR A CA 1
ATOM 1301 C C . TYR A 1 157 ? 0.009 10.908 43.746 1.00 90.69 157 TYR A C 1
ATOM 1303 O O . TYR A 1 157 ? -0.527 10.275 44.659 1.00 90.69 157 TYR A O 1
ATOM 1311 N N . GLN A 1 158 ? 1.339 11.008 43.649 1.00 88.56 158 GLN A N 1
ATOM 1312 C CA . GLN A 1 158 ? 2.269 10.427 44.626 1.00 88.56 158 GLN A CA 1
ATOM 1313 C C . GLN A 1 158 ? 2.088 11.048 46.021 1.00 88.56 158 GLN A C 1
ATOM 1315 O O . GLN A 1 158 ? 2.131 10.331 47.021 1.00 88.56 158 GLN A O 1
ATOM 1320 N N . ASN A 1 159 ? 1.755 12.341 46.082 1.00 90.38 159 ASN A N 1
ATOM 1321 C CA . ASN A 1 159 ? 1.390 13.063 47.307 1.00 90.38 159 ASN A CA 1
ATOM 1322 C C . ASN A 1 159 ? -0.023 12.733 47.830 1.00 90.38 159 ASN A C 1
ATOM 1324 O O . ASN A 1 159 ? -0.526 13.419 48.716 1.00 90.38 159 ASN A O 1
ATOM 1328 N N . LYS A 1 160 ? -0.672 11.687 47.301 1.00 92.00 160 LYS A N 1
ATOM 1329 C CA . LYS A 1 160 ? -2.000 11.206 47.718 1.00 92.00 160 LYS A CA 1
ATOM 1330 C C . LYS A 1 160 ? -3.135 12.212 47.509 1.00 92.00 160 LYS A C 1
ATOM 1332 O O . LYS A 1 160 ? -4.201 12.053 48.100 1.00 92.00 160 LYS A O 1
ATOM 1337 N N . VAL A 1 161 ? -2.956 13.194 46.623 1.00 91.19 161 VAL A N 1
ATOM 1338 C CA . VAL A 1 161 ? -4.043 14.097 46.232 1.00 91.19 161 VAL A CA 1
ATOM 1339 C C . VAL A 1 161 ? -5.092 13.296 45.443 1.00 91.19 161 VAL A C 1
ATOM 1341 O O . VAL A 1 161 ? -4.754 12.634 44.456 1.00 91.19 161 VAL A O 1
ATOM 1344 N N . PRO A 1 162 ? -6.377 13.326 45.837 1.00 92.19 162 PRO A N 1
ATOM 1345 C CA . PRO A 1 162 ? -7.441 12.650 45.107 1.00 92.19 162 PRO A CA 1
ATOM 1346 C C . PRO A 1 162 ? -7.535 13.107 43.646 1.00 92.19 162 PRO A C 1
ATOM 1348 O O . PRO A 1 162 ? -7.473 14.296 43.340 1.00 92.19 162 PRO A O 1
ATOM 1351 N N . LYS A 1 163 ? -7.780 12.168 42.724 1.00 88.88 163 LYS A N 1
ATOM 1352 C CA . LYS A 1 163 ? -7.804 12.430 41.268 1.00 88.88 163 LYS A CA 1
ATOM 1353 C C . LYS A 1 163 ? -8.748 13.562 40.846 1.00 88.88 163 LYS A C 1
ATOM 1355 O O . LYS A 1 163 ? -8.448 14.284 39.901 1.00 88.88 163 LYS A O 1
ATOM 1360 N N . HIS A 1 164 ? -9.878 13.721 41.534 1.00 86.25 164 HIS A N 1
ATOM 1361 C CA . HIS A 1 164 ? -10.830 14.802 41.269 1.00 86.25 164 HIS A CA 1
ATOM 1362 C C . HIS A 1 164 ? -10.274 16.180 41.669 1.00 86.25 164 HIS A C 1
ATOM 1364 O O . HIS A 1 164 ? -10.522 17.159 40.972 1.00 86.25 164 HIS A O 1
ATOM 1370 N N . GLN A 1 165 ? -9.470 16.255 42.734 1.00 81.75 165 GLN A N 1
ATOM 1371 C CA . GLN A 1 165 ? -8.786 17.486 43.136 1.00 81.75 165 GLN A CA 1
ATOM 1372 C C . GLN A 1 165 ? -7.649 17.816 42.169 1.00 81.75 165 GLN A C 1
ATOM 1374 O O . GLN A 1 165 ? -7.513 18.966 41.776 1.00 81.75 165 GLN A O 1
ATOM 1379 N N . ILE A 1 166 ? -6.901 16.810 41.698 1.00 90.12 166 ILE A N 1
ATOM 1380 C CA . ILE A 1 166 ? -5.893 16.985 40.635 1.00 90.12 166 ILE A CA 1
ATOM 1381 C C . ILE A 1 166 ? -6.540 17.552 39.364 1.00 90.12 166 ILE A C 1
ATOM 1383 O O . ILE A 1 166 ? -6.026 18.498 38.771 1.00 90.12 166 ILE A O 1
ATOM 1387 N N . ALA A 1 167 ? -7.683 16.989 38.960 1.00 83.62 167 ALA A N 1
ATOM 1388 C CA . ALA A 1 167 ? -8.453 17.452 37.810 1.00 83.62 167 ALA A CA 1
ATOM 1389 C C . ALA A 1 167 ? -8.859 18.928 37.967 1.00 83.62 167 ALA A C 1
ATOM 1391 O O . ALA A 1 167 ? -8.608 19.731 37.072 1.00 83.62 167 ALA A O 1
ATOM 1392 N N . SER A 1 168 ? -9.392 19.296 39.136 1.00 84.62 168 SER A N 1
ATOM 1393 C CA . SER A 1 168 ? -9.781 20.675 39.444 1.00 84.62 168 SER A CA 1
ATOM 1394 C C . SER A 1 168 ? -8.594 21.645 39.472 1.00 84.62 168 SER A C 1
ATOM 1396 O O . SER A 1 168 ? -8.692 22.728 38.908 1.00 84.62 168 SER A O 1
ATOM 1398 N N . LEU A 1 169 ? -7.478 21.270 40.106 1.00 88.06 169 LEU A N 1
ATOM 1399 C CA . LEU A 1 169 ? -6.288 22.118 40.257 1.00 88.06 169 LEU A CA 1
ATOM 1400 C C . LEU A 1 169 ? -5.610 22.429 38.919 1.00 88.06 169 LEU A C 1
ATOM 1402 O O . LEU A 1 169 ? -5.064 23.512 38.742 1.00 88.06 169 LEU A O 1
ATOM 1406 N N . LEU A 1 170 ? -5.632 21.476 37.987 1.00 86.31 170 LEU A N 1
ATOM 1407 C CA . LEU A 1 170 ? -4.938 21.586 36.703 1.00 86.31 170 LEU A CA 1
ATOM 1408 C C . LEU A 1 170 ? -5.869 21.947 35.535 1.00 86.31 170 LEU A C 1
ATOM 1410 O O . LEU A 1 170 ? -5.418 21.963 34.389 1.00 86.31 170 LEU A O 1
ATOM 1414 N N . GLY A 1 171 ? -7.159 22.191 35.794 1.00 84.94 171 GLY A N 1
ATOM 1415 C CA . GLY A 1 171 ? -8.151 22.458 34.747 1.00 84.94 171 GLY A CA 1
ATOM 1416 C C . GLY A 1 171 ? -8.332 21.287 33.772 1.00 84.94 171 GLY A C 1
ATOM 1417 O O . GLY A 1 171 ? -8.543 21.490 32.578 1.00 84.94 171 GLY A O 1
ATOM 1418 N N . LEU A 1 172 ? -8.200 20.048 34.255 1.00 87.38 172 LEU A N 1
ATOM 1419 C CA . LEU A 1 172 ? -8.298 18.823 33.458 1.00 87.38 172 LEU A CA 1
ATOM 1420 C C . LEU A 1 172 ? -9.594 18.069 33.757 1.00 87.38 172 LEU A C 1
ATOM 1422 O O . LEU A 1 172 ? -10.177 18.184 34.829 1.00 87.38 172 LEU A O 1
ATOM 1426 N N . SER A 1 173 ? -10.017 17.202 32.835 1.00 88.19 173 SER A N 1
ATOM 1427 C CA . SER A 1 173 ? -11.058 16.218 33.138 1.00 88.19 173 SER A CA 1
ATOM 1428 C C . SER A 1 173 ? -10.488 15.046 33.949 1.00 88.19 173 SER A C 1
ATOM 1430 O O . SER A 1 173 ? -9.336 14.646 33.767 1.00 88.19 173 SER A O 1
ATOM 1432 N N . ILE A 1 174 ? -11.314 14.413 34.791 1.00 84.75 174 ILE A N 1
ATOM 1433 C CA . ILE A 1 174 ? -10.933 13.187 35.524 1.00 84.75 174 ILE A CA 1
ATOM 1434 C C . ILE A 1 174 ? -10.480 12.084 34.553 1.00 84.75 174 ILE A C 1
ATOM 1436 O O . ILE A 1 174 ? -9.528 11.352 34.830 1.00 84.75 174 ILE A O 1
ATOM 1440 N N . LYS A 1 175 ? -11.119 11.995 33.377 1.00 84.19 175 LYS A N 1
ATOM 1441 C CA . LYS A 1 175 ? -10.718 11.082 32.298 1.00 84.19 175 LYS A CA 1
ATOM 1442 C C . LYS A 1 175 ? -9.280 11.351 31.851 1.00 84.19 175 LYS A C 1
ATOM 1444 O O . LYS A 1 175 ? -8.503 10.407 31.737 1.00 84.19 175 LYS A O 1
ATOM 1449 N N . ARG A 1 176 ? -8.909 12.620 31.653 1.00 79.69 176 ARG A N 1
ATOM 1450 C CA . ARG A 1 176 ? -7.547 13.006 31.263 1.00 79.69 176 ARG A CA 1
ATOM 1451 C C . ARG A 1 176 ? -6.529 12.682 32.356 1.00 79.69 176 ARG A C 1
ATOM 1453 O O . ARG A 1 176 ? -5.468 12.160 32.038 1.00 79.69 176 ARG A O 1
ATOM 1460 N N . VAL A 1 177 ? -6.865 12.905 33.627 1.00 83.19 177 VAL A N 1
ATOM 1461 C CA . VAL A 1 177 ? -6.009 12.510 34.762 1.00 83.19 177 VAL A CA 1
ATOM 1462 C C . VAL A 1 177 ? -5.779 10.994 34.777 1.00 83.19 177 VAL A C 1
ATOM 1464 O O . VAL A 1 177 ? -4.642 10.548 34.889 1.00 83.19 177 VAL A O 1
ATOM 1467 N N . ASN A 1 178 ? -6.828 10.186 34.590 1.00 85.81 178 ASN A N 1
ATOM 1468 C CA . ASN A 1 178 ? -6.697 8.726 34.517 1.00 85.81 178 ASN A CA 1
ATOM 1469 C C . ASN A 1 178 ? -5.846 8.258 33.327 1.00 85.81 178 ASN A C 1
ATOM 1471 O O . ASN A 1 178 ? -5.063 7.327 33.484 1.00 85.81 178 ASN A O 1
ATOM 1475 N N . GLN A 1 179 ? -5.973 8.901 32.163 1.00 83.62 179 GLN A N 1
ATOM 1476 C CA . GLN A 1 179 ? -5.124 8.611 31.004 1.00 83.62 179 GLN A CA 1
ATOM 1477 C C . GLN A 1 179 ? -3.649 8.884 31.309 1.00 83.62 179 GLN A C 1
ATOM 1479 O O . GLN A 1 179 ? -2.813 8.022 31.059 1.00 83.62 179 GLN A O 1
ATOM 1484 N N . ILE A 1 180 ? -3.340 10.048 31.893 1.00 86.00 180 ILE A N 1
ATOM 1485 C CA . ILE A 1 180 ? -1.966 10.425 32.253 1.00 86.00 180 ILE A CA 1
ATOM 1486 C C . ILE A 1 180 ? -1.377 9.426 33.258 1.00 86.00 180 ILE A C 1
ATOM 1488 O O . ILE A 1 180 ? -0.263 8.954 33.069 1.00 86.00 180 ILE A O 1
ATOM 1492 N N . LEU A 1 181 ? -2.135 9.038 34.288 1.00 86.94 181 LEU A N 1
ATOM 1493 C CA . LEU A 1 181 ? -1.685 8.040 35.266 1.00 86.94 181 LEU A CA 1
ATOM 1494 C C . LEU A 1 181 ? -1.486 6.647 34.654 1.00 86.94 181 LEU A C 1
ATOM 1496 O O . LEU A 1 181 ? -0.551 5.947 35.031 1.00 86.94 181 LEU A O 1
ATOM 1500 N N . GLY A 1 182 ? -2.339 6.248 33.707 1.00 84.12 182 GLY A N 1
ATOM 1501 C CA . GLY A 1 182 ? -2.174 4.994 32.968 1.00 84.12 182 GLY A CA 1
ATOM 1502 C C . GLY A 1 182 ? -0.887 4.980 32.146 1.00 84.12 182 GLY A C 1
ATOM 1503 O O . GLY A 1 182 ? -0.143 4.007 32.183 1.00 84.12 182 GLY A O 1
ATOM 1504 N N . VAL A 1 183 ? -0.590 6.091 31.473 1.00 78.88 183 VAL A N 1
ATOM 1505 C CA . VAL A 1 183 ? 0.659 6.292 30.727 1.00 78.88 183 VAL A CA 1
ATOM 1506 C C . VAL A 1 183 ? 1.877 6.232 31.652 1.00 78.88 183 VAL A C 1
ATOM 1508 O O . VAL A 1 183 ? 2.828 5.522 31.347 1.00 78.88 183 VAL A O 1
ATOM 1511 N N . ILE A 1 184 ? 1.842 6.915 32.803 1.00 82.44 184 ILE A N 1
ATOM 1512 C CA . ILE A 1 184 ? 2.928 6.872 33.799 1.00 82.44 184 ILE A CA 1
ATOM 1513 C C . ILE A 1 184 ? 3.193 5.431 34.245 1.00 82.44 184 ILE A C 1
ATOM 1515 O O . ILE A 1 184 ? 4.341 4.999 34.259 1.00 82.44 184 ILE A O 1
ATOM 1519 N N . ALA A 1 185 ? 2.141 4.667 34.552 1.00 80.44 185 ALA A N 1
ATOM 1520 C CA . ALA A 1 185 ? 2.278 3.276 34.977 1.00 80.44 185 ALA A CA 1
ATOM 1521 C C . ALA A 1 185 ? 2.902 2.378 33.895 1.00 80.44 185 ALA A C 1
ATOM 1523 O O . ALA A 1 185 ? 3.658 1.469 34.226 1.00 80.44 185 ALA A O 1
ATOM 1524 N N . ILE A 1 186 ? 2.605 2.631 32.616 1.00 76.56 186 ILE A N 1
ATOM 1525 C CA . ILE A 1 186 ? 3.230 1.929 31.486 1.00 76.56 186 ILE A CA 1
ATOM 1526 C C . ILE A 1 186 ? 4.721 2.284 31.414 1.00 76.56 186 ILE A C 1
ATOM 1528 O O . ILE A 1 186 ? 5.552 1.382 31.403 1.00 76.56 186 ILE A O 1
ATOM 1532 N N . ILE A 1 187 ? 5.066 3.576 31.470 1.00 69.06 187 ILE A N 1
ATOM 1533 C CA . ILE A 1 187 ? 6.459 4.053 31.411 1.00 69.06 187 ILE A CA 1
ATOM 1534 C C . ILE A 1 187 ? 7.297 3.472 32.556 1.00 69.06 187 ILE A C 1
ATOM 1536 O O . ILE A 1 187 ? 8.384 2.945 32.324 1.00 69.06 187 ILE A O 1
ATOM 1540 N N . GLU A 1 188 ? 6.794 3.539 33.790 1.00 75.50 188 GLU A N 1
ATOM 1541 C CA . GLU A 1 188 ? 7.525 3.055 34.966 1.00 75.50 188 GLU A CA 1
ATOM 1542 C C . GLU A 1 188 ? 7.693 1.527 34.954 1.00 75.50 188 GLU A C 1
ATOM 1544 O O . GLU A 1 188 ? 8.705 1.019 35.440 1.00 75.50 188 GLU A O 1
ATOM 1549 N N . LYS A 1 189 ? 6.733 0.793 34.374 1.00 76.38 189 LYS A N 1
ATOM 1550 C CA . LYS A 1 189 ? 6.763 -0.673 34.277 1.00 76.38 189 LYS A CA 1
ATOM 1551 C C . LYS A 1 189 ? 7.648 -1.180 33.136 1.00 76.38 189 LYS A C 1
ATOM 1553 O O . LYS A 1 189 ? 8.332 -2.180 33.324 1.00 76.38 189 LYS A O 1
ATOM 1558 N N . GLU A 1 190 ? 7.613 -0.535 31.972 1.00 62.00 190 GLU A N 1
ATOM 1559 C CA . GLU A 1 190 ? 8.325 -0.991 30.769 1.00 62.00 190 GLU A CA 1
ATOM 1560 C C . GLU A 1 190 ? 9.784 -0.514 30.739 1.00 62.00 190 GLU A C 1
ATOM 1562 O O . GLU A 1 190 ? 10.662 -1.281 30.356 1.00 62.00 190 GLU A O 1
ATOM 1567 N N . ASN A 1 191 ? 10.069 0.703 31.219 1.00 60.28 191 ASN A N 1
ATOM 1568 C CA . ASN A 1 191 ? 11.404 1.307 31.107 1.00 60.28 191 ASN A CA 1
ATOM 1569 C C . ASN A 1 191 ? 12.195 1.312 32.427 1.00 60.28 191 ASN A C 1
ATOM 1571 O O . ASN A 1 191 ? 13.350 1.735 32.451 1.00 60.28 191 ASN A O 1
ATOM 1575 N N . GLY A 1 192 ? 11.583 0.905 33.548 1.00 58.69 192 GLY A N 1
ATOM 1576 C CA . GLY A 1 192 ? 12.215 0.889 34.877 1.00 58.69 192 GLY A CA 1
ATOM 1577 C C . GLY A 1 192 ? 12.630 2.268 35.416 1.00 58.69 192 GLY A C 1
ATOM 1578 O O . GLY A 1 192 ? 13.293 2.359 36.451 1.00 58.69 192 GLY A O 1
ATOM 1579 N N . ARG A 1 193 ? 12.255 3.354 34.728 1.00 63.00 193 ARG A N 1
ATOM 1580 C CA . ARG A 1 193 ? 12.595 4.743 35.060 1.00 63.00 193 ARG A CA 1
ATOM 1581 C C . ARG A 1 193 ? 11.375 5.458 35.631 1.00 63.00 193 ARG A C 1
ATOM 1583 O O . ARG A 1 193 ? 10.286 5.377 35.071 1.00 63.00 193 ARG A O 1
ATOM 1590 N N . LYS A 1 194 ? 11.567 6.184 36.737 1.00 72.50 194 LYS A N 1
ATOM 1591 C CA . LYS A 1 194 ? 10.532 7.047 37.329 1.00 72.50 194 LYS A CA 1
ATOM 1592 C C . LYS A 1 194 ? 10.442 8.362 36.566 1.00 72.50 194 LYS A C 1
ATOM 1594 O O . LYS A 1 194 ? 11.466 8.908 36.160 1.00 72.50 194 LYS A O 1
ATOM 1599 N N . ILE A 1 195 ? 9.232 8.899 36.434 1.00 75.31 195 ILE A N 1
ATOM 1600 C CA . ILE A 1 195 ? 9.034 10.249 35.890 1.00 75.31 195 ILE A CA 1
ATOM 1601 C C . ILE A 1 195 ? 9.737 11.265 36.812 1.00 75.31 195 ILE A C 1
ATOM 1603 O O . ILE A 1 195 ? 9.568 11.178 38.035 1.00 75.31 195 ILE A O 1
ATOM 1607 N N . PRO A 1 196 ? 10.514 12.220 36.268 1.00 74.44 196 PRO A N 1
ATOM 1608 C CA . PRO A 1 196 ? 11.198 13.230 37.070 1.00 74.44 196 PRO A CA 1
ATOM 1609 C C . PRO A 1 196 ? 10.208 14.081 37.877 1.00 74.44 196 PRO A C 1
ATOM 1611 O O . PRO A 1 196 ? 9.062 14.299 37.471 1.00 74.44 196 PRO A O 1
ATOM 1614 N N . LYS A 1 197 ? 10.654 14.561 39.042 1.00 74.12 197 LYS A N 1
ATOM 1615 C CA . LYS A 1 197 ? 9.872 15.484 39.876 1.00 74.12 197 LYS A CA 1
ATOM 1616 C C . LYS A 1 197 ? 9.745 16.831 39.175 1.00 74.12 197 LYS A C 1
ATOM 1618 O O . LYS A 1 197 ? 10.676 17.242 38.492 1.00 74.12 197 LYS A O 1
ATOM 1623 N N . PHE A 1 198 ? 8.605 17.496 39.344 1.00 75.06 198 PHE A N 1
ATOM 1624 C CA . PHE A 1 198 ? 8.419 18.846 38.826 1.00 75.06 198 PHE A CA 1
ATOM 1625 C C . PHE A 1 198 ? 9.322 19.819 39.605 1.00 75.06 198 PHE A C 1
ATOM 1627 O O . PHE A 1 198 ? 9.218 19.881 40.833 1.00 75.06 198 PHE A O 1
ATOM 1634 N N . GLU A 1 199 ? 10.201 20.523 38.886 1.00 63.47 199 GLU A N 1
ATOM 1635 C CA . GLU A 1 199 ? 11.071 21.608 39.376 1.00 63.47 199 GLU A CA 1
ATOM 1636 C C . GLU A 1 199 ? 10.533 22.976 38.944 1.00 63.47 199 GLU A C 1
ATOM 1638 O O . GLU A 1 199 ? 10.108 23.106 37.768 1.00 63.47 199 GLU A O 1
#

Sequence (199 aa):
MGASDRFKYNFGLELAMWNLFGRKQFEGEAASFESPPFTKECLLKSVDKIRKRLLDIPMDERLTFTLGNTIDSLEYQVKEISESKNNDWALITELLNLIVLLLGFDRCDGKTHRNVIFFQTKGEEQEDARYMMGDREYYDHYRLEEKRRVMLVNQLYQNKVPKHQIASLLGLSIKRVNQILGVIAIIEKENGRKIPKFE

Foldseek 3Di:
DALQPPFAQAVPVLVVLCVQPNNVVRPPCSGVSSDQVSVLVSQLVSLVSVLVVVVVQDDDPVLNVQLVVLSVQLNVLSVVRDSVDDPPVSNVVSVVSNVCSCCQADPPPRDRPDHRDDDDDPVNVVVVVDVVCPPDQPLVPDDPVVNLLLLQLVVCVVVVNDLVVNCVVSVHDSVVSVVSVVVQVCSCVVVVDHRDHRD

pLDDT: mean 81.59, std 13.87, range [41.72, 97.06]

Secondary structure (DSSP, 8-state):
--GGGSS---HHHHHHHHHHH-HHHHTTGGGGGGSHHHHHHHHHHHHHHHHHHHHTS---HHHHHHHHHHHHHHHHHHHT--SS---HHHHHHHHHHHHHHHTTB-TTT-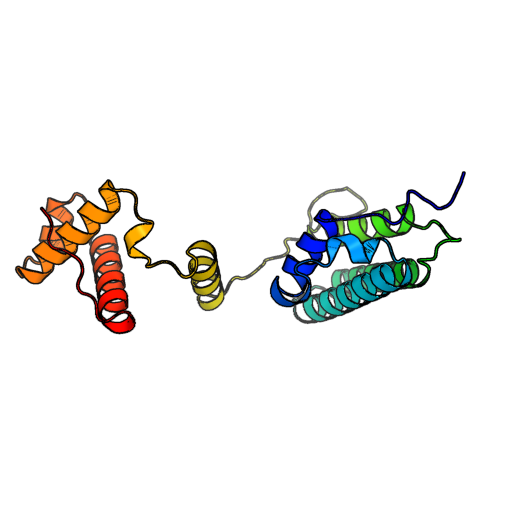-B---------HHHHHHHHHHHH-SS-GGGGS-HHHHHHHHHHHHHHHTT--HHHHHHHTT--HHHHHHHHHHHHHHHHHH--PPPPP-